Protein AF-A0A069NQ66-F1 (afdb_monomer)

Secondary structure (DSSP, 8-state):
-HHHHTTS-TTS-EEEE-B-TTT-BPPPHHHHHHHHTTS-EEEEEE----HHHHHHHHHHTTTSS-EEEE--TTTHHHHHHTT--EE-SGGGGT-HHHHHHHHH----STHHHHHHHHHTS--------S-HHHHHHHHTTS--SS-S--------EE-TTSSEEEEEEEETTEEEEEEEEHHHHHHHH---TT--HHHHHHHHHHHHHHHHHHHHHHHHHS--SEEE--HHHHH--

Radius of gyration: 21.04 Å; Cα contacts (8 Å, |Δi|>4): 288; chains: 1; bounding box: 60×40×56 Å

Mean predicted aligned error: 15.06 Å

Foldseek 3Di:
DVVVCVVDDVPAADEAEFDAPPVGDDDDLVRLLVVQVSLRYQEYADRPLDLVVLLVSQVSNPPGNYAYAYAQLLCQLVSVVSPHQWHDHPCCLQCVVLRVCSNVDPDPDPVSCLVSVLSNDDDPDDGPPVDPVVVPPVSPPPSPDDDDDPPPLFDWDADPVSQWIWGWDDDPNAIAIEIEGVVLCCPVQVDDPPDDPVSSRVSCVVCVSVVVVLVVVVCVVPPDSYYYDDNVSVVDD

Solvent-accessible surface area (backbone atoms only — not comparable to full-atom values): 14293 Å² total; per-residue (Å²): 110,71,78,58,58,73,75,44,71,89,84,60,78,37,73,46,74,46,48,46,55,81,82,51,46,75,78,50,72,68,58,48,46,60,44,55,76,64,68,46,38,45,34,33,46,40,58,79,76,44,63,68,60,49,40,53,51,30,59,72,31,58,97,52,74,38,35,40,21,38,30,35,77,62,45,34,67,62,37,39,74,56,61,25,76,40,72,69,30,80,60,52,78,80,42,47,68,58,56,50,42,62,68,79,34,84,81,90,55,76,76,61,50,55,60,51,51,62,57,53,59,88,71,77,92,69,69,52,78,88,53,81,66,74,62,50,73,77,56,63,80,80,73,78,86,75,95,70,81,74,83,74,77,58,75,70,47,68,44,96,85,61,53,35,38,33,33,63,44,86,51,94,98,37,74,24,44,36,38,34,45,40,68,42,40,34,72,78,57,70,43,59,94,84,55,50,70,70,57,49,54,48,47,45,64,74,42,36,72,56,53,51,54,44,50,54,54,46,39,72,78,54,75,59,59,69,42,80,54,50,63,65,65,75,64,70,124

Sequence (237 aa):
MIPLLARLPADVPLGLYECPAPYRRLLSDDELKRCIDTGRFMMLKDVSCDLDTVKRRVALAQGSPLKVLNANAVTARDAMKAGSAGFDGVFTNFHPDLYKCLRERQPASICMWTTIGAIRKPKKNTGWTGDPSASRRSFLHSVIASPLMKVLVPEAQISADRQTLTFVLDWREQTVTCVVPRKCSEVFFWLPPDADDARTVRVFGDGFARIESVARRKLLAHPTPNMLLTRADFSNR

InterPro domains:
  IPR013785 Aldolase-type TIM barrel [G3DSA:3.20.20.70] (5-107)

pLDDT: mean 79.71, std 21.69, range [26.72, 98.12]

Organism: NCBI:txid1071679

Structure (mmCIF, N/CA/C/O backbone):
data_AF-A0A069NQ66-F1
#
_entry.id   AF-A0A069NQ66-F1
#
loop_
_atom_site.group_PDB
_atom_site.id
_atom_site.type_symbol
_atom_site.label_atom_id
_atom_site.label_alt_id
_atom_site.label_comp_id
_atom_site.label_asym_id
_atom_site.label_entity_id
_atom_site.label_seq_id
_atom_site.pdbx_PDB_ins_code
_atom_site.Cartn_x
_atom_site.Cartn_y
_atom_site.Cartn_z
_atom_site.occupancy
_atom_site.B_iso_or_equiv
_atom_site.auth_seq_id
_atom_site.auth_comp_id
_atom_site.auth_asym_id
_atom_site.auth_atom_id
_atom_site.pdbx_PDB_model_num
ATOM 1 N N . MET A 1 1 ? -25.238 1.954 5.983 1.00 63.47 1 MET A N 1
ATOM 2 C CA . MET A 1 1 ? -24.278 0.984 6.559 1.00 63.47 1 MET A CA 1
ATOM 3 C C . MET A 1 1 ? -24.960 -0.309 6.996 1.00 63.47 1 MET A C 1
ATOM 5 O O . MET A 1 1 ? -24.624 -1.348 6.452 1.00 63.47 1 MET A O 1
ATOM 9 N N . ILE A 1 2 ? -25.963 -0.256 7.881 1.00 68.25 2 ILE A N 1
ATOM 10 C CA . ILE A 1 2 ? -26.681 -1.449 8.382 1.00 68.25 2 ILE A CA 1
ATOM 11 C C . ILE A 1 2 ? -27.291 -2.327 7.261 1.00 68.25 2 ILE A C 1
ATOM 13 O O . ILE A 1 2 ? -27.067 -3.535 7.292 1.00 68.25 2 ILE A O 1
ATOM 17 N N . PRO A 1 3 ? -27.936 -1.775 6.206 1.00 80.12 3 PRO A N 1
ATOM 18 C CA . PRO A 1 3 ? -28.489 -2.607 5.128 1.00 80.12 3 PRO A CA 1
ATOM 19 C C . PRO A 1 3 ? -27.430 -3.333 4.290 1.00 80.12 3 PRO A C 1
ATOM 21 O O . PRO A 1 3 ? -27.712 -4.369 3.700 1.00 80.12 3 PRO A O 1
ATOM 24 N N . LEU A 1 4 ? -26.210 -2.788 4.222 1.00 86.12 4 LEU A N 1
ATOM 25 C CA . LEU A 1 4 ? -25.101 -3.415 3.505 1.00 86.12 4 LEU A CA 1
ATOM 26 C C . LEU A 1 4 ? -24.503 -4.556 4.331 1.00 86.12 4 LEU A C 1
ATOM 28 O O . LEU A 1 4 ? -24.292 -5.639 3.802 1.00 86.12 4 LEU A O 1
ATOM 32 N N . LEU A 1 5 ? -24.274 -4.329 5.629 1.00 88.62 5 LEU A N 1
ATOM 33 C CA . LEU A 1 5 ? -23.702 -5.341 6.522 1.00 88.62 5 LEU A CA 1
ATOM 34 C C . LEU A 1 5 ? -24.586 -6.587 6.636 1.00 88.62 5 LEU A C 1
ATOM 36 O O . LEU A 1 5 ? -24.053 -7.689 6.710 1.00 88.62 5 LEU A O 1
ATOM 40 N N . ALA A 1 6 ? -25.911 -6.419 6.585 1.00 88.56 6 ALA A N 1
ATOM 41 C CA . ALA A 1 6 ? -26.870 -7.524 6.588 1.00 88.56 6 ALA A CA 1
ATOM 42 C C . ALA A 1 6 ? -26.795 -8.416 5.332 1.00 88.56 6 ALA A C 1
ATOM 44 O O . 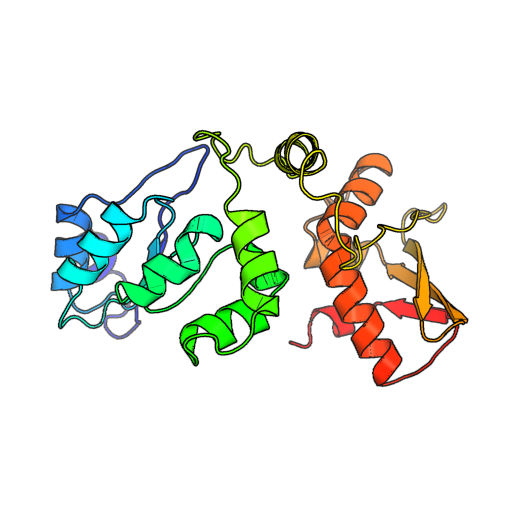ALA A 1 6 ? -27.266 -9.547 5.356 1.00 88.56 6 ALA A O 1
ATOM 45 N N . ARG A 1 7 ? -26.212 -7.919 4.232 1.00 93.25 7 ARG A N 1
ATOM 46 C CA . ARG A 1 7 ? -26.053 -8.659 2.966 1.00 93.25 7 ARG A CA 1
ATOM 47 C C . ARG A 1 7 ? -24.697 -9.358 2.851 1.00 93.25 7 ARG A C 1
ATOM 49 O O . ARG A 1 7 ? -24.461 -10.047 1.864 1.00 93.25 7 ARG A O 1
ATOM 56 N N . LEU A 1 8 ? -23.802 -9.149 3.816 1.00 92.25 8 LEU A N 1
ATOM 57 C CA . LEU A 1 8 ? -22.488 -9.785 3.871 1.00 92.25 8 LEU A CA 1
ATOM 58 C C . LEU A 1 8 ? -22.530 -10.964 4.856 1.00 92.25 8 LEU A C 1
ATOM 60 O O . LEU A 1 8 ? -23.146 -10.812 5.915 1.00 92.25 8 LEU A O 1
ATOM 64 N N . PRO A 1 9 ? -21.845 -12.090 4.575 1.00 93.19 9 PRO A N 1
ATOM 65 C CA . PRO A 1 9 ? -21.736 -13.208 5.518 1.00 93.19 9 PRO A CA 1
ATOM 66 C C . PRO A 1 9 ? -21.275 -12.720 6.891 1.00 93.19 9 PRO A C 1
ATOM 68 O O . PRO A 1 9 ? -20.360 -11.902 6.955 1.00 93.19 9 PRO A O 1
ATOM 71 N N . ALA A 1 10 ? -21.932 -13.148 7.971 1.00 89.06 10 ALA A N 1
ATOM 72 C CA . ALA A 1 10 ? -21.779 -12.547 9.302 1.00 89.06 10 ALA A CA 1
ATOM 73 C C . ALA A 1 10 ? -20.379 -12.735 9.917 1.00 89.06 10 ALA A C 1
ATOM 75 O O . ALA A 1 10 ? -19.920 -11.891 10.685 1.00 89.06 10 ALA A O 1
ATOM 76 N N . ASP A 1 11 ? -19.707 -13.813 9.540 1.00 88.81 11 ASP A N 1
ATOM 77 C CA . ASP A 1 11 ? -18.424 -14.294 10.047 1.00 88.81 11 ASP A CA 1
ATOM 78 C C . ASP A 1 11 ? -17.209 -13.731 9.296 1.00 88.81 11 ASP A C 1
ATOM 80 O O . ASP A 1 11 ? -16.088 -13.808 9.795 1.00 88.81 11 ASP A O 1
ATOM 84 N N . VAL A 1 12 ? -17.410 -13.119 8.124 1.00 91.44 12 VAL A N 1
ATOM 85 C CA . VAL A 1 12 ? -16.311 -12.527 7.352 1.00 91.44 12 VAL A CA 1
ATOM 86 C C . VAL A 1 12 ? -15.810 -11.250 8.046 1.00 91.44 12 VAL A C 1
ATOM 88 O O . VAL A 1 12 ? -16.598 -10.303 8.211 1.00 91.44 12 VAL A O 1
ATOM 91 N N . PRO A 1 13 ? -14.514 -11.181 8.420 1.00 92.69 13 PRO A N 1
ATOM 92 C CA . PRO A 1 13 ? -13.915 -9.976 8.978 1.00 92.69 13 PRO A CA 1
ATOM 93 C C . PRO A 1 13 ? -13.802 -8.879 7.920 1.00 92.69 13 PRO A C 1
ATOM 95 O O . PRO A 1 13 ? -13.435 -9.140 6.773 1.00 92.69 13 PRO A O 1
ATOM 98 N N . LEU A 1 14 ? -14.078 -7.635 8.309 1.00 95.56 14 LEU A N 1
ATOM 99 C CA . LEU A 1 14 ? -14.087 -6.502 7.385 1.00 95.56 14 LEU A CA 1
ATOM 100 C C . LEU A 1 14 ? -12.936 -5.528 7.655 1.00 95.56 14 LEU A C 1
ATOM 102 O O . LEU A 1 14 ? -12.492 -5.343 8.789 1.00 95.56 14 LEU A O 1
ATOM 106 N N . GLY A 1 15 ? -12.469 -4.873 6.594 1.00 95.38 15 GLY A N 1
ATOM 107 C CA . GLY A 1 15 ? -11.515 -3.769 6.657 1.00 95.38 15 GLY A CA 1
ATOM 108 C C . GLY A 1 15 ? -12.145 -2.475 6.154 1.00 95.38 15 GLY A C 1
ATOM 109 O O . GLY A 1 15 ? -12.970 -2.488 5.241 1.00 95.38 15 GLY A O 1
ATOM 110 N N . LEU A 1 16 ? -11.745 -1.356 6.745 1.00 95.31 16 LEU A N 1
ATOM 111 C CA . LEU A 1 16 ? -12.086 -0.014 6.297 1.00 95.31 16 LEU A CA 1
ATOM 112 C C . LEU A 1 16 ? -10.905 0.572 5.532 1.00 95.31 16 LEU A C 1
ATOM 114 O O . LEU A 1 16 ? -9.767 0.549 6.004 1.00 95.31 16 LEU A O 1
ATOM 118 N N . TYR A 1 17 ? -11.198 1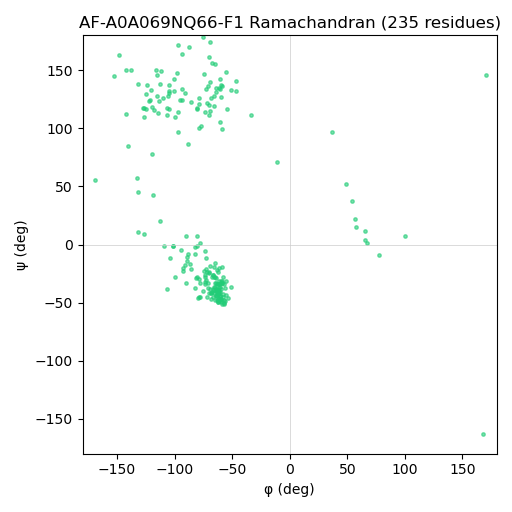.138 4.368 1.00 93.44 17 TYR A N 1
ATOM 119 C CA . TYR A 1 17 ? -10.241 1.908 3.593 1.00 93.44 17 TYR A CA 1
ATOM 120 C C . TYR A 1 17 ? -10.830 3.279 3.280 1.00 93.44 17 TYR A C 1
ATOM 122 O O . TYR A 1 17 ? -11.857 3.394 2.613 1.00 93.44 17 TYR A O 1
ATOM 130 N N . GLU A 1 18 ? -10.178 4.319 3.791 1.00 90.56 18 GLU A N 1
ATOM 131 C CA . GLU A 1 18 ? -10.512 5.700 3.469 1.00 90.56 18 GLU A CA 1
ATOM 132 C C . GLU A 1 18 ? -10.039 6.069 2.067 1.00 90.56 18 GLU A C 1
ATOM 134 O O . GLU A 1 18 ? -8.987 5.629 1.604 1.00 90.56 18 GLU A O 1
ATOM 139 N N . CYS A 1 19 ? -10.786 6.932 1.388 1.00 89.38 19 CYS A N 1
ATOM 140 C CA . CYS A 1 19 ? -10.386 7.378 0.064 1.00 89.38 19 CYS A CA 1
ATOM 141 C C . CYS A 1 19 ? -9.296 8.456 0.203 1.00 89.38 19 CYS A C 1
ATOM 143 O O . CYS A 1 19 ? -9.561 9.486 0.834 1.00 89.38 19 CYS A O 1
ATOM 145 N N . PRO A 1 20 ? -8.087 8.268 -0.359 1.00 84.50 20 PRO A N 1
ATOM 146 C CA . PRO A 1 20 ? -7.046 9.290 -0.342 1.00 84.50 20 PRO A CA 1
ATOM 147 C C . PRO A 1 20 ? -7.343 10.413 -1.352 1.00 84.50 20 PRO A C 1
ATOM 149 O O . PRO A 1 20 ? -8.334 10.394 -2.085 1.00 84.50 20 PRO A O 1
ATOM 152 N N . ALA A 1 21 ? -6.468 11.418 -1.407 1.00 71.50 21 ALA A N 1
ATOM 153 C CA . ALA A 1 21 ? -6.481 12.406 -2.487 1.00 71.50 21 ALA A CA 1
ATOM 154 C C . ALA A 1 21 ? -6.390 11.725 -3.879 1.00 71.50 21 ALA A C 1
ATOM 156 O O . ALA A 1 21 ? -5.747 10.675 -3.983 1.00 71.50 21 ALA A O 1
ATOM 157 N N . PRO A 1 22 ? -7.005 12.298 -4.937 1.00 71.81 22 PRO A N 1
ATOM 158 C CA . PRO A 1 22 ? -7.617 13.634 -4.999 1.00 71.81 22 PRO A CA 1
ATOM 159 C C . PRO A 1 22 ? -9.074 13.718 -4.515 1.00 71.81 22 PRO A C 1
ATOM 161 O O . PRO A 1 22 ? -9.503 14.800 -4.133 1.00 71.81 22 PRO A O 1
ATOM 164 N N . TYR A 1 23 ? -9.822 12.611 -4.478 1.00 77.94 23 TYR A N 1
ATOM 165 C CA . TYR A 1 23 ? -11.235 12.629 -4.065 1.00 77.94 23 TYR A CA 1
ATOM 166 C C . TYR A 1 23 ? -11.421 12.833 -2.556 1.00 77.94 23 TYR A C 1
ATOM 168 O O . TYR A 1 23 ? -12.419 13.408 -2.143 1.00 77.94 23 TYR A O 1
ATOM 176 N N . ARG A 1 24 ? -10.456 12.354 -1.758 1.00 82.94 24 ARG A N 1
ATOM 177 C CA . ARG A 1 24 ? -10.334 12.466 -0.297 1.00 82.94 24 ARG A CA 1
ATOM 178 C C . ARG A 1 24 ? -11.661 12.385 0.469 1.00 82.94 24 ARG A C 1
ATOM 180 O O . ARG A 1 24 ? -12.301 13.395 0.745 1.00 82.94 24 ARG A O 1
ATOM 187 N N . ARG A 1 25 ? -11.985 11.188 0.960 1.00 91.62 25 ARG A N 1
ATOM 188 C CA . ARG A 1 25 ? -13.097 10.957 1.894 1.00 91.62 25 ARG A CA 1
ATOM 189 C C . ARG A 1 25 ? -12.590 10.222 3.127 1.00 91.62 25 ARG A C 1
ATOM 191 O O . ARG A 1 25 ? -12.253 9.040 3.047 1.00 91.62 25 ARG A O 1
ATOM 198 N N . LEU A 1 26 ? -12.556 10.943 4.243 1.00 93.88 26 LEU A N 1
ATOM 199 C CA . LEU A 1 26 ? -12.203 10.414 5.556 1.00 93.88 26 LEU A CA 1
ATOM 200 C C . LEU A 1 26 ? -13.476 10.092 6.341 1.00 93.88 26 LEU A C 1
ATOM 202 O O . LEU A 1 26 ? -14.485 10.777 6.179 1.00 93.88 26 LEU A O 1
ATOM 206 N N . LEU A 1 27 ? -13.411 9.067 7.184 1.00 94.81 27 LEU A N 1
ATOM 207 C CA . LEU A 1 27 ? -14.480 8.732 8.120 1.00 94.81 27 LEU A CA 1
ATOM 208 C C . LEU A 1 27 ? -14.550 9.781 9.231 1.00 94.81 27 LEU A C 1
ATOM 210 O O . LEU A 1 27 ? -13.515 10.160 9.795 1.00 94.81 27 LEU A O 1
ATOM 214 N N . SER A 1 28 ? -15.761 10.205 9.582 1.00 95.62 28 SER A N 1
ATOM 215 C CA . SER A 1 28 ? -15.974 10.940 10.828 1.00 95.62 28 SER A CA 1
ATOM 216 C C . SER A 1 28 ? -15.791 10.022 12.043 1.00 95.62 28 SER A C 1
ATOM 218 O O . SER A 1 28 ? -15.859 8.794 11.934 1.00 95.62 28 SER A O 1
ATOM 220 N N . ASP A 1 29 ? -15.581 10.612 13.220 1.00 96.00 29 ASP A N 1
ATOM 221 C CA . ASP A 1 29 ? -15.457 9.844 14.464 1.00 96.00 29 ASP A CA 1
ATOM 222 C C . ASP A 1 29 ? -16.758 9.077 14.783 1.00 96.00 29 ASP A C 1
ATOM 224 O O . ASP A 1 29 ? -16.701 7.936 15.240 1.00 96.00 29 ASP A O 1
ATOM 228 N N . ASP A 1 30 ? -17.926 9.638 14.445 1.00 96.69 30 ASP A N 1
ATOM 229 C CA . ASP A 1 30 ? -19.227 8.968 14.593 1.00 96.69 30 ASP A CA 1
ATOM 230 C C . ASP A 1 30 ? -19.390 7.782 13.633 1.00 96.69 30 ASP A C 1
ATOM 232 O O . ASP A 1 30 ? -19.908 6.730 14.012 1.00 96.69 30 ASP A O 1
ATOM 236 N N . GLU A 1 31 ? -18.955 7.925 12.377 1.00 95.56 31 GLU A N 1
ATOM 237 C CA . GLU A 1 31 ? -18.966 6.823 11.410 1.00 95.56 31 GLU A CA 1
ATOM 238 C C . GLU A 1 31 ? -18.031 5.698 11.856 1.00 95.56 31 GLU A C 1
ATOM 240 O O . GLU A 1 31 ? -18.411 4.524 11.816 1.00 95.56 31 GLU A O 1
ATOM 245 N N . LEU A 1 32 ? -16.834 6.057 12.327 1.00 96.56 32 LEU A N 1
ATOM 246 C CA . LEU A 1 32 ? -15.866 5.112 12.865 1.00 96.56 32 LEU A CA 1
ATOM 247 C C . LEU A 1 32 ? -16.427 4.386 14.089 1.00 96.56 32 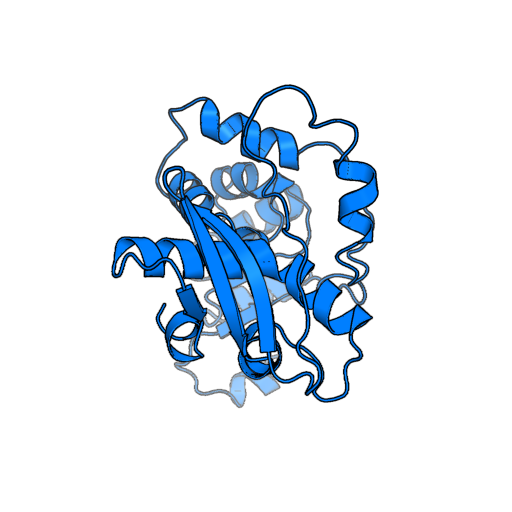LEU A C 1
ATOM 249 O O . LEU A 1 32 ? -16.356 3.159 14.147 1.00 96.56 32 LEU A O 1
ATOM 253 N N . LYS A 1 33 ? -17.039 5.115 15.028 1.00 96.62 33 LYS A N 1
ATOM 254 C CA . LYS A 1 33 ? -17.660 4.538 16.223 1.00 96.62 33 LYS A CA 1
ATOM 255 C C . LYS A 1 33 ? -18.767 3.555 15.864 1.00 96.62 33 LYS A C 1
ATOM 257 O O . LYS A 1 33 ? -18.737 2.420 16.321 1.00 96.62 33 LYS A O 1
ATOM 262 N N . ARG A 1 34 ? -19.660 3.918 14.939 1.00 94.56 34 ARG A N 1
ATOM 263 C CA . ARG A 1 34 ? -20.693 2.991 14.449 1.00 94.56 34 ARG A CA 1
ATOM 264 C C . ARG A 1 34 ? -20.100 1.726 13.827 1.00 94.56 34 ARG A C 1
ATOM 266 O O . ARG A 1 34 ? -20.733 0.681 13.903 1.00 94.56 34 ARG A O 1
ATOM 273 N N . CYS A 1 35 ? -18.929 1.804 13.187 1.00 94.69 35 CYS A N 1
ATOM 274 C CA . CYS A 1 35 ? -18.230 0.620 12.679 1.00 94.69 35 CYS A CA 1
ATOM 275 C C . CYS A 1 35 ? -17.641 -0.218 13.823 1.00 94.69 35 CYS A C 1
ATOM 277 O O . CYS A 1 35 ? -17.799 -1.439 13.818 1.00 94.69 35 CYS A O 1
ATOM 279 N N . ILE A 1 36 ? -16.998 0.425 14.801 1.00 95.88 36 ILE A N 1
ATOM 280 C CA . ILE A 1 36 ? -16.435 -0.215 16.000 1.00 95.88 36 ILE A CA 1
ATOM 281 C C . ILE A 1 36 ? -17.519 -0.985 16.759 1.00 95.88 36 ILE A C 1
ATOM 283 O O . ILE A 1 36 ? -17.328 -2.165 17.048 1.00 95.88 36 ILE A O 1
ATOM 287 N N . ASP A 1 37 ? -18.671 -0.355 16.987 1.00 94.75 37 ASP A N 1
ATOM 288 C CA . ASP A 1 37 ? -19.791 -0.914 17.751 1.00 94.75 37 ASP A CA 1
ATOM 289 C C . ASP A 1 37 ? -20.367 -2.190 17.110 1.00 94.75 37 ASP A C 1
ATOM 291 O O . ASP A 1 37 ? -20.994 -3.000 17.787 1.00 94.75 37 ASP A O 1
ATOM 295 N N . THR A 1 38 ? -20.128 -2.419 15.810 1.00 92.06 38 THR A N 1
ATOM 296 C CA . THR A 1 38 ? -20.536 -3.675 15.160 1.00 92.06 38 THR A CA 1
ATOM 297 C C . THR A 1 38 ? -19.677 -4.874 15.559 1.00 92.06 38 THR A C 1
ATOM 299 O O . THR A 1 38 ? -20.087 -6.008 15.328 1.00 92.06 38 THR A O 1
ATOM 302 N N . GLY A 1 39 ? -18.454 -4.652 16.053 1.00 92.69 39 GLY A N 1
ATOM 303 C CA . GLY A 1 39 ? -17.468 -5.705 16.315 1.00 92.69 39 GLY A CA 1
ATOM 304 C C . GLY A 1 39 ? -16.931 -6.422 15.067 1.00 92.69 39 GLY A C 1
ATOM 305 O O . GLY A 1 39 ? -16.105 -7.321 15.197 1.00 92.69 39 GLY A O 1
ATOM 306 N N . ARG A 1 40 ? -17.362 -6.040 13.853 1.00 93.25 40 ARG A N 1
ATOM 307 C CA . ARG A 1 40 ? -17.039 -6.758 12.603 1.00 93.25 40 ARG A CA 1
ATOM 308 C C . ARG A 1 40 ? -15.796 -6.251 11.873 1.00 93.25 40 ARG A C 1
ATOM 310 O O . ARG A 1 40 ? -15.246 -6.961 11.030 1.00 93.25 40 ARG A O 1
ATOM 317 N N . PHE A 1 41 ? -15.362 -5.025 12.155 1.00 95.94 41 PHE A N 1
ATOM 318 C CA . PHE A 1 41 ? -14.242 -4.398 11.454 1.00 95.94 41 PHE A CA 1
ATOM 319 C C . PHE A 1 41 ? -12.930 -4.588 12.214 1.00 95.94 41 PHE A C 1
ATOM 321 O O . PHE A 1 41 ? -12.818 -4.214 13.378 1.00 95.94 41 PHE A O 1
ATOM 328 N N . MET A 1 42 ? -11.930 -5.156 11.541 1.00 96.88 42 MET A N 1
ATOM 329 C CA . MET A 1 42 ? -10.640 -5.531 12.133 1.00 96.88 42 MET A CA 1
ATOM 330 C C . MET A 1 42 ? -9.540 -4.514 11.859 1.00 96.88 42 MET A C 1
ATOM 332 O O . MET A 1 42 ? -8.606 -4.388 12.646 1.00 96.88 42 MET A O 1
ATOM 336 N N . MET A 1 43 ? -9.625 -3.775 10.751 1.00 96.81 43 MET A N 1
ATOM 337 C CA . MET A 1 43 ? -8.632 -2.756 10.425 1.00 96.81 43 MET A CA 1
ATOM 338 C C . MET A 1 43 ? -9.232 -1.507 9.796 1.00 96.81 43 MET A C 1
ATOM 340 O O . MET A 1 43 ? -10.218 -1.580 9.067 1.00 96.81 43 MET A O 1
ATOM 344 N N . LEU A 1 44 ? -8.577 -0.378 10.044 1.00 97.50 44 LEU A N 1
ATOM 345 C CA . LEU A 1 44 ? -8.743 0.875 9.323 1.00 97.50 44 LEU A CA 1
ATOM 346 C C . LEU A 1 44 ? -7.402 1.256 8.699 1.00 97.50 44 LEU A C 1
ATOM 348 O O . LEU A 1 44 ? -6.442 1.523 9.425 1.00 97.50 44 LEU A O 1
ATOM 352 N N . LYS A 1 45 ? -7.355 1.341 7.369 1.00 96.94 45 LYS A N 1
ATOM 353 C CA . LYS A 1 45 ? -6.272 2.018 6.654 1.00 96.94 45 LYS A CA 1
ATOM 354 C C . LYS A 1 45 ? -6.511 3.527 6.705 1.00 96.94 45 LYS A C 1
ATOM 356 O O . LYS A 1 45 ? -7.324 4.056 5.946 1.00 96.94 45 LYS A O 1
ATOM 361 N N . ASP A 1 46 ? -5.806 4.189 7.616 1.00 95.88 46 ASP A N 1
ATOM 362 C CA . ASP A 1 46 ? -5.877 5.631 7.845 1.00 95.88 46 ASP A CA 1
ATOM 363 C C . ASP A 1 46 ? -5.032 6.376 6.808 1.00 95.88 46 ASP A C 1
ATOM 365 O O . ASP A 1 46 ? -3.807 6.222 6.747 1.00 95.88 46 ASP A O 1
ATOM 369 N N . VAL A 1 47 ? -5.697 7.201 5.998 1.00 93.56 47 VAL A N 1
ATOM 370 C CA . VAL A 1 47 ? -5.054 8.047 4.976 1.00 93.56 47 VAL A CA 1
ATOM 371 C C . VAL A 1 47 ? -5.177 9.535 5.306 1.00 93.56 47 VAL A C 1
ATOM 373 O O . VAL A 1 47 ? -5.044 10.386 4.425 1.00 93.56 47 VAL A O 1
ATOM 376 N N . SER A 1 48 ? -5.433 9.867 6.574 1.00 92.00 48 SER A N 1
ATOM 377 C CA . SER A 1 48 ? -5.629 11.249 7.025 1.00 92.00 48 SER A CA 1
ATOM 378 C C . SER A 1 48 ? -4.372 12.104 6.844 1.00 92.00 48 SER A C 1
ATOM 380 O O . SER A 1 48 ? -4.477 13.315 6.632 1.00 92.00 48 SER A O 1
ATOM 382 N N . CYS A 1 49 ? -3.198 11.462 6.900 1.00 89.69 49 CYS A N 1
ATOM 383 C CA . CYS A 1 49 ? -1.884 12.097 6.990 1.00 89.69 49 CYS A CA 1
ATOM 384 C C . CYS A 1 49 ? -1.741 13.038 8.199 1.00 89.69 49 CYS A C 1
ATOM 386 O O . CYS A 1 49 ? -0.862 13.898 8.196 1.00 89.69 49 CYS A O 1
ATOM 388 N N . ASP A 1 50 ? -2.569 12.853 9.230 1.00 92.19 50 ASP A N 1
ATOM 389 C CA . ASP A 1 50 ? -2.632 13.702 10.414 1.00 92.19 50 ASP A CA 1
ATOM 390 C C . ASP A 1 50 ? -2.441 12.874 11.691 1.00 92.19 50 ASP A C 1
ATOM 392 O O . ASP A 1 50 ? -3.232 11.987 12.015 1.00 92.19 50 ASP A O 1
ATOM 396 N N . LEU A 1 51 ? -1.363 13.154 12.426 1.00 92.38 51 LEU A N 1
ATOM 397 C CA . LEU A 1 51 ? -0.980 12.353 13.589 1.00 92.38 51 LEU A CA 1
ATOM 398 C C . LEU A 1 51 ? -2.012 12.444 14.722 1.00 92.38 51 LEU A C 1
ATOM 400 O O . LEU A 1 51 ? -2.244 11.449 15.409 1.00 9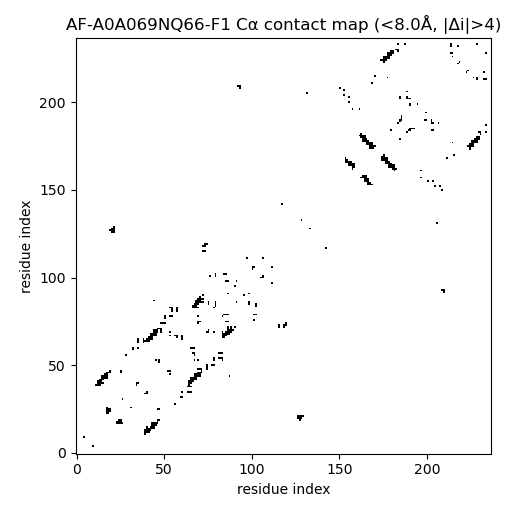2.38 51 LEU A O 1
ATOM 404 N N . ASP A 1 52 ? -2.629 13.606 14.926 1.00 96.50 52 ASP A N 1
ATOM 405 C CA . ASP A 1 52 ? -3.592 13.785 16.014 1.00 96.50 52 ASP A CA 1
ATOM 406 C C . ASP A 1 52 ? -4.922 13.088 15.714 1.00 96.50 52 ASP A C 1
ATOM 408 O O . ASP A 1 52 ? -5.521 12.487 16.608 1.00 96.50 52 ASP A O 1
ATOM 412 N N . THR A 1 53 ? -5.328 13.041 14.446 1.00 96.38 53 THR A N 1
ATOM 413 C CA . THR A 1 53 ? -6.413 12.172 13.980 1.00 96.38 53 THR A CA 1
ATOM 414 C C . THR A 1 53 ? -6.097 10.702 14.224 1.00 96.38 53 THR A C 1
ATOM 416 O O . THR A 1 53 ? -6.928 10.002 14.802 1.00 96.38 53 THR A O 1
ATOM 419 N N . VAL A 1 54 ? -4.891 10.232 13.886 1.00 97.25 54 VAL A N 1
ATOM 420 C CA . VAL A 1 54 ? -4.498 8.838 14.158 1.00 97.25 54 VAL A CA 1
ATOM 421 C C . VAL A 1 54 ? -4.560 8.526 15.657 1.00 97.25 54 VAL A C 1
ATOM 423 O O . VAL A 1 54 ? -5.161 7.524 16.037 1.00 97.25 54 VAL A O 1
ATOM 426 N N . LYS A 1 55 ? -4.002 9.387 16.521 1.00 97.94 55 LYS A N 1
ATOM 427 C CA . LYS A 1 55 ? -4.057 9.221 17.988 1.00 97.94 55 LYS A CA 1
ATOM 428 C C . LYS A 1 55 ? -5.493 9.111 18.495 1.00 97.94 55 LYS A C 1
ATOM 430 O O . LYS A 1 55 ? -5.810 8.197 19.252 1.00 97.94 55 LYS A O 1
ATOM 435 N N . ARG A 1 56 ? -6.365 10.026 18.059 1.00 98.12 56 ARG A N 1
ATOM 436 C CA . ARG A 1 56 ? -7.778 10.043 18.451 1.00 98.12 56 ARG A CA 1
ATOM 437 C C . ARG A 1 56 ? -8.490 8.761 18.024 1.00 98.12 56 ARG A C 1
ATOM 439 O O . ARG A 1 56 ? -9.192 8.161 18.829 1.00 98.12 56 ARG A O 1
ATOM 446 N N . ARG A 1 57 ? -8.261 8.292 16.795 1.00 97.88 57 ARG A N 1
ATOM 447 C CA . ARG A 1 57 ? -8.856 7.050 16.272 1.00 97.88 57 ARG A CA 1
ATOM 448 C C . ARG A 1 57 ? -8.342 5.804 16.987 1.00 97.88 57 ARG A C 1
ATOM 450 O O . ARG A 1 57 ? -9.124 4.896 17.246 1.00 97.88 57 ARG A O 1
ATOM 457 N N . VAL A 1 58 ? -7.053 5.764 17.334 1.00 98.00 58 VAL A N 1
ATOM 458 C CA . VAL A 1 58 ? -6.479 4.689 18.159 1.00 98.00 58 VAL A CA 1
ATOM 459 C C . VAL A 1 58 ? -7.157 4.644 19.528 1.00 98.00 58 VAL A C 1
ATOM 461 O O . VAL A 1 58 ? -7.540 3.563 19.967 1.00 98.00 58 VAL A O 1
ATOM 464 N N . ALA A 1 59 ? -7.360 5.799 20.169 1.00 98.12 59 ALA A N 1
ATOM 465 C CA . ALA A 1 59 ? -8.062 5.880 21.449 1.00 98.12 59 ALA A CA 1
ATOM 466 C C . ALA A 1 59 ? -9.530 5.432 21.334 1.00 98.12 59 ALA A C 1
ATOM 468 O O . ALA A 1 59 ? -9.990 4.641 22.151 1.00 98.12 59 ALA A O 1
ATOM 469 N N . LEU A 1 60 ? -10.250 5.862 20.290 1.00 97.88 60 LEU A N 1
ATOM 470 C CA . LEU A 1 60 ? -11.630 5.426 20.033 1.00 97.88 60 LEU A CA 1
ATOM 471 C C . LEU A 1 60 ? -11.744 3.910 19.820 1.00 97.88 60 LEU A C 1
ATOM 473 O O . LEU A 1 60 ? -12.723 3.305 20.243 1.00 97.88 60 LEU A O 1
ATOM 477 N N . ALA A 1 61 ? -10.754 3.297 19.169 1.00 97.38 61 ALA A N 1
ATOM 478 C CA . ALA A 1 61 ? -10.731 1.864 18.889 1.00 97.38 61 ALA A CA 1
ATOM 479 C C . ALA A 1 61 ? -10.227 1.010 20.070 1.00 97.38 61 ALA A C 1
ATOM 481 O O . ALA A 1 61 ? -10.192 -0.221 19.963 1.00 97.38 61 ALA A O 1
ATOM 482 N N . GLN A 1 62 ? -9.819 1.621 21.186 1.00 96.62 62 GLN A N 1
ATOM 483 C CA . GLN A 1 62 ? -9.282 0.903 22.338 1.00 96.62 62 GLN A CA 1
ATOM 484 C C . GLN A 1 62 ? -10.319 -0.072 22.920 1.00 96.62 62 GLN A C 1
ATOM 486 O O . GLN A 1 62 ? -11.490 0.254 23.073 1.00 96.62 62 GLN A O 1
ATOM 491 N N . GLY A 1 63 ? -9.886 -1.300 23.222 1.00 95.25 63 GLY A N 1
ATOM 492 C CA . GLY A 1 63 ? -10.770 -2.373 23.698 1.00 95.25 63 GLY A CA 1
ATOM 493 C C . GLY A 1 63 ? -11.601 -3.052 22.601 1.00 95.25 63 GLY A C 1
ATOM 494 O O . GLY A 1 63 ? -12.182 -4.103 22.848 1.00 95.25 63 GLY A O 1
ATOM 495 N N . SER A 1 64 ? -11.607 -2.511 21.381 1.00 96.81 64 SER A N 1
ATOM 496 C CA . SER A 1 64 ? -12.265 -3.120 20.226 1.00 96.81 64 SER A CA 1
ATOM 497 C C . SER A 1 64 ? -11.297 -3.995 19.407 1.00 96.81 64 SER A C 1
ATOM 499 O O . SER A 1 64 ? -10.066 -3.869 19.528 1.00 96.81 64 SER A O 1
ATOM 501 N N . PRO A 1 65 ? -11.814 -4.872 18.526 1.00 95.69 65 PRO A N 1
ATOM 502 C CA . PRO A 1 65 ? -10.971 -5.607 17.588 1.00 95.69 65 PRO A CA 1
ATOM 503 C C . PRO A 1 65 ? -10.360 -4.712 16.495 1.00 95.69 65 PRO A C 1
ATOM 505 O O . PRO A 1 65 ? -9.356 -5.101 15.897 1.00 95.69 65 PRO A O 1
ATOM 508 N N . LEU A 1 66 ? -10.907 -3.514 16.253 1.00 98.00 66 LEU A N 1
ATOM 509 C CA . LEU A 1 66 ? -10.454 -2.623 15.189 1.00 98.00 66 LEU A CA 1
ATOM 510 C C . LEU A 1 66 ? -9.027 -2.115 15.446 1.00 98.00 66 LEU A C 1
ATOM 512 O O . LEU A 1 66 ? -8.721 -1.543 16.493 1.00 98.00 66 LEU A O 1
ATOM 516 N N . LYS A 1 67 ? -8.149 -2.269 14.453 1.00 97.94 67 LYS A N 1
ATOM 517 C CA . LYS A 1 67 ? -6.774 -1.757 14.462 1.00 97.94 67 LYS A CA 1
ATOM 518 C C . LYS A 1 67 ? -6.597 -0.610 13.473 1.00 97.94 67 LYS A C 1
ATOM 520 O O . LYS A 1 67 ? -6.856 -0.757 12.283 1.00 97.94 67 LYS A O 1
ATOM 525 N N . VAL A 1 68 ? -6.095 0.527 13.952 1.00 97.94 68 VAL A N 1
ATOM 526 C CA . VAL A 1 68 ? -5.776 1.682 13.099 1.00 97.94 68 VAL A CA 1
ATOM 527 C C . VAL A 1 68 ? -4.364 1.529 12.531 1.00 97.94 68 VAL A C 1
ATOM 529 O O . VAL A 1 68 ? -3.399 1.411 13.293 1.00 97.94 68 VAL A O 1
ATOM 532 N N . LEU A 1 69 ? -4.239 1.551 11.204 1.00 96.75 69 LEU A N 1
ATOM 533 C CA . LEU A 1 69 ? -2.991 1.436 10.445 1.00 96.75 69 LEU A CA 1
ATOM 534 C C . LEU A 1 69 ? -2.718 2.752 9.709 1.00 96.75 69 LEU A C 1
ATOM 536 O O . LEU A 1 69 ? -3.445 3.114 8.788 1.00 96.75 69 LEU A O 1
ATOM 540 N N . ASN A 1 70 ? -1.660 3.465 10.093 1.00 94.62 70 ASN A N 1
ATOM 541 C CA . ASN A 1 70 ? -1.281 4.723 9.446 1.00 94.62 70 ASN A CA 1
ATOM 542 C C . ASN A 1 70 ? -0.678 4.471 8.049 1.00 94.62 70 ASN A C 1
ATOM 544 O O . ASN A 1 70 ? 0.229 3.651 7.906 1.00 94.62 70 ASN A O 1
ATOM 548 N N . ALA A 1 71 ? -1.102 5.229 7.034 1.00 93.88 71 ALA A N 1
ATOM 549 C CA . ALA A 1 71 ? -0.559 5.140 5.673 1.00 93.88 71 ALA A CA 1
ATOM 550 C C . ALA A 1 71 ? 0.444 6.258 5.310 1.00 93.88 71 ALA A C 1
ATOM 552 O O . ALA A 1 71 ? 1.001 6.253 4.210 1.00 93.88 71 ALA A O 1
ATOM 553 N N . ASN A 1 72 ? 0.721 7.206 6.215 1.00 91.19 72 ASN A N 1
ATOM 554 C CA . ASN A 1 72 ? 1.651 8.312 5.970 1.00 91.19 72 ASN A CA 1
ATOM 555 C C . ASN A 1 72 ? 3.056 8.037 6.529 1.00 91.19 72 ASN A C 1
ATOM 557 O O . ASN A 1 72 ? 3.257 7.947 7.741 1.00 91.19 72 ASN A O 1
ATOM 561 N N . ALA A 1 73 ? 4.051 7.908 5.651 1.00 85.75 73 ALA A N 1
ATOM 562 C CA . ALA A 1 73 ? 5.411 7.539 6.048 1.00 85.75 73 ALA A CA 1
ATOM 563 C C . ALA A 1 73 ? 6.055 8.559 7.005 1.00 85.75 73 ALA A C 1
ATOM 565 O O . ALA A 1 73 ? 6.826 8.167 7.879 1.00 85.75 73 ALA A O 1
ATOM 566 N N . VAL A 1 74 ? 5.694 9.844 6.880 1.00 83.25 74 VAL A N 1
ATOM 567 C CA . VAL A 1 74 ? 6.200 10.946 7.720 1.00 83.25 74 VAL A CA 1
ATOM 568 C C . VAL A 1 74 ? 5.853 10.738 9.193 1.00 83.25 74 VAL A C 1
ATOM 570 O O . VAL A 1 74 ? 6.679 10.982 10.072 1.00 83.25 74 VAL A O 1
ATOM 573 N N . THR A 1 75 ? 4.634 10.275 9.461 1.00 87.06 75 THR A N 1
ATOM 574 C CA . THR A 1 75 ? 4.074 10.116 10.809 1.00 87.06 75 THR A CA 1
ATOM 575 C C . THR A 1 75 ? 4.119 8.673 11.304 1.00 87.06 75 THR A C 1
ATOM 577 O O . THR A 1 75 ? 3.735 8.423 12.440 1.00 87.06 75 THR A O 1
ATOM 580 N N . ALA A 1 76 ? 4.609 7.720 10.500 1.00 89.94 76 ALA A N 1
ATOM 581 C CA . ALA A 1 76 ? 4.526 6.284 10.783 1.00 89.94 76 ALA A CA 1
ATOM 582 C C . ALA A 1 76 ? 5.078 5.896 12.160 1.00 89.94 76 ALA A C 1
ATOM 584 O O . ALA A 1 76 ? 4.421 5.184 12.916 1.00 89.94 76 ALA A O 1
ATOM 585 N N . ARG A 1 77 ? 6.257 6.413 12.518 1.00 87.19 77 ARG A N 1
ATOM 586 C CA . ARG A 1 77 ? 6.879 6.127 13.814 1.00 87.19 77 ARG A CA 1
ATOM 587 C C . ARG A 1 77 ? 6.059 6.668 14.981 1.00 87.19 77 ARG A C 1
ATOM 589 O O . ARG A 1 77 ? 5.856 5.963 15.964 1.00 87.19 77 ARG A O 1
ATOM 596 N N . ASP A 1 78 ? 5.636 7.924 14.898 1.00 89.31 78 ASP A N 1
ATOM 597 C CA . ASP A 1 78 ? 4.914 8.563 16.001 1.00 89.31 78 ASP A CA 1
ATOM 598 C C . ASP A 1 78 ? 3.504 7.986 16.140 1.00 89.31 78 ASP A C 1
ATOM 600 O O . ASP A 1 78 ? 3.022 7.817 17.255 1.00 89.31 78 ASP A O 1
ATOM 604 N N . ALA A 1 79 ? 2.884 7.598 15.024 1.00 94.00 79 ALA A N 1
ATOM 605 C CA . ALA A 1 79 ? 1.627 6.867 15.003 1.00 94.00 79 ALA A CA 1
ATOM 606 C C . ALA A 1 79 ? 1.755 5.507 15.704 1.00 94.00 79 ALA A C 1
ATOM 608 O O . ALA A 1 79 ? 0.941 5.193 16.569 1.00 94.00 79 ALA A O 1
ATOM 609 N N . MET A 1 80 ? 2.788 4.714 15.388 1.00 92.44 80 MET A N 1
ATOM 610 C CA . MET A 1 80 ? 3.033 3.430 16.067 1.00 92.44 80 MET A CA 1
ATOM 611 C C . MET A 1 80 ? 3.295 3.622 17.563 1.00 92.44 80 MET A C 1
ATOM 613 O O . MET A 1 80 ? 2.739 2.900 18.385 1.00 92.44 80 MET A O 1
ATOM 617 N N . LYS A 1 81 ? 4.073 4.646 17.938 1.00 90.56 81 LYS A N 1
ATOM 618 C CA . LYS A 1 81 ? 4.274 5.016 19.348 1.00 90.56 81 LYS A CA 1
ATOM 619 C C . LYS A 1 81 ? 2.984 5.403 20.063 1.00 90.56 81 LYS A C 1
ATOM 621 O O . LYS A 1 81 ? 2.857 5.144 21.252 1.00 90.56 81 LYS A O 1
ATOM 626 N N . ALA A 1 82 ? 2.054 6.023 19.347 1.00 93.19 82 ALA A N 1
ATOM 627 C CA . ALA A 1 82 ? 0.739 6.373 19.856 1.00 93.19 82 ALA A CA 1
ATOM 628 C C . ALA A 1 82 ? -0.246 5.190 19.903 1.00 93.19 82 ALA A C 1
ATOM 630 O O . ALA A 1 82 ? -1.391 5.389 20.293 1.00 93.19 82 ALA A O 1
ATOM 631 N N . GLY A 1 83 ? 0.171 3.980 19.509 1.00 94.00 83 GLY A N 1
ATOM 632 C CA . GLY A 1 83 ? -0.652 2.770 19.556 1.00 94.00 83 GLY A CA 1
ATOM 633 C C . GLY A 1 83 ? -1.284 2.362 18.222 1.00 94.00 83 GLY A C 1
ATOM 634 O O . GLY A 1 83 ? -2.067 1.413 18.190 1.00 94.00 83 GLY A O 1
ATOM 635 N N . SER A 1 84 ? -0.946 3.023 17.106 1.00 95.44 84 SER A N 1
ATOM 636 C CA . SER A 1 84 ? -1.282 2.491 15.779 1.00 95.44 84 SER A CA 1
ATOM 637 C C . SER A 1 84 ? -0.640 1.113 15.604 1.00 95.44 84 SER A C 1
ATOM 639 O O . SER A 1 84 ? 0.526 0.906 15.938 1.00 95.44 84 SER A O 1
ATOM 641 N N . ALA A 1 85 ? -1.394 0.157 15.062 1.00 94.25 85 ALA A N 1
ATOM 642 C CA . ALA A 1 85 ? -0.973 -1.243 15.013 1.00 94.25 85 ALA A CA 1
ATOM 643 C C . ALA A 1 85 ? 0.144 -1.525 13.990 1.00 94.25 85 ALA A C 1
ATOM 645 O O . ALA A 1 85 ? 0.726 -2.615 13.992 1.00 94.25 85 ALA A O 1
ATOM 646 N N . GLY A 1 86 ? 0.435 -0.567 13.105 1.00 91.75 86 GLY A N 1
ATOM 647 C CA . GLY A 1 86 ? 1.417 -0.727 12.046 1.00 91.75 86 GLY A CA 1
ATOM 648 C C . GLY A 1 86 ? 1.360 0.373 10.987 1.00 91.75 86 GLY A C 1
ATOM 649 O O . GLY A 1 86 ? 0.781 1.441 11.190 1.00 91.75 86 GLY A O 1
ATOM 650 N N . PHE A 1 87 ? 1.984 0.087 9.845 1.00 93.88 87 PHE A N 1
ATOM 651 C CA . PHE A 1 87 ? 2.052 0.976 8.692 1.00 93.88 87 PHE A CA 1
ATOM 652 C C . PHE A 1 87 ? 1.531 0.270 7.440 1.00 93.88 87 PHE A C 1
ATOM 654 O O . PHE A 1 87 ? 1.985 -0.827 7.123 1.00 93.88 87 PHE A O 1
ATOM 661 N N . ASP A 1 88 ? 0.619 0.919 6.717 1.00 92.19 88 ASP A N 1
ATOM 662 C CA . ASP A 1 88 ? 0.042 0.410 5.464 1.00 92.19 88 ASP A CA 1
ATOM 663 C C . ASP A 1 88 ? 0.070 1.478 4.350 1.00 92.19 88 ASP A C 1
ATOM 665 O O . ASP A 1 88 ? -0.906 1.752 3.647 1.00 92.19 88 ASP A O 1
ATOM 669 N N . GLY A 1 89 ? 1.209 2.161 4.221 1.00 88.25 89 GLY A N 1
ATOM 670 C CA . GLY A 1 89 ? 1.437 3.146 3.165 1.00 88.25 89 GLY A CA 1
ATOM 671 C C . GLY A 1 89 ? 2.204 2.587 1.968 1.00 88.25 89 GLY A C 1
ATOM 672 O O . GLY A 1 89 ? 2.779 1.502 2.003 1.00 88.25 89 GLY A O 1
ATOM 673 N N . VAL A 1 90 ? 2.285 3.384 0.898 1.00 81.56 90 VAL A N 1
ATOM 674 C CA . VAL A 1 90 ? 2.986 3.016 -0.351 1.00 81.56 90 VAL A CA 1
ATOM 675 C C . VAL A 1 90 ? 4.450 2.624 -0.105 1.00 81.56 90 VAL A C 1
ATOM 677 O O . VAL A 1 90 ? 4.974 1.744 -0.788 1.00 81.56 90 VAL A O 1
ATOM 680 N N . PHE A 1 91 ? 5.097 3.218 0.902 1.00 79.12 91 PHE A N 1
ATOM 681 C CA . PHE A 1 91 ? 6.496 2.948 1.236 1.00 79.12 91 PHE A CA 1
ATOM 682 C C . PHE A 1 91 ? 6.774 1.520 1.727 1.00 79.12 91 PHE A C 1
ATOM 684 O O . PHE A 1 91 ? 7.923 1.080 1.663 1.00 79.12 91 PHE A O 1
ATOM 691 N N . THR A 1 92 ? 5.751 0.755 2.122 1.00 78.94 92 THR A N 1
ATOM 692 C CA . THR A 1 92 ? 5.899 -0.673 2.449 1.00 78.94 92 THR A CA 1
ATOM 693 C C . THR A 1 92 ? 6.350 -1.494 1.235 1.00 78.94 92 THR A C 1
ATOM 695 O O . THR A 1 92 ? 6.954 -2.544 1.408 1.00 78.94 92 THR A O 1
ATOM 698 N N . ASN A 1 93 ? 6.142 -1.005 0.003 1.00 74.56 93 ASN A N 1
ATOM 699 C CA . ASN A 1 93 ? 6.657 -1.657 -1.209 1.00 74.56 93 ASN A CA 1
ATOM 700 C C . ASN A 1 93 ? 8.185 -1.562 -1.354 1.00 74.56 93 ASN A C 1
ATOM 702 O O . ASN A 1 93 ? 8.771 -2.386 -2.049 1.00 74.56 93 ASN A O 1
ATOM 706 N N . PHE A 1 94 ? 8.814 -0.556 -0.740 1.00 74.62 94 PHE A N 1
ATOM 707 C CA . PHE A 1 94 ? 10.248 -0.283 -0.889 1.00 74.62 94 PHE A CA 1
ATOM 708 C C . PHE A 1 94 ? 11.040 -0.678 0.355 1.00 74.62 94 PHE A C 1
ATOM 710 O O . PHE A 1 94 ? 12.151 -1.187 0.250 1.00 74.62 94 PHE A O 1
ATOM 717 N N . HIS A 1 95 ? 10.467 -0.451 1.539 1.00 78.19 95 HIS A N 1
ATOM 718 C CA . HIS A 1 95 ? 11.145 -0.678 2.813 1.00 78.19 95 HIS A CA 1
ATOM 719 C C . HIS A 1 95 ? 10.267 -1.465 3.803 1.00 78.19 95 HIS A C 1
ATOM 721 O O . HIS A 1 95 ? 10.013 -0.979 4.906 1.00 78.19 95 HIS A O 1
ATOM 727 N N . PRO A 1 96 ? 9.779 -2.673 3.462 1.00 79.56 96 PRO A N 1
ATOM 728 C CA . PRO A 1 96 ? 8.955 -3.462 4.383 1.00 79.56 96 PRO A CA 1
ATOM 729 C C . PRO A 1 96 ? 9.698 -3.792 5.690 1.00 79.56 96 PRO A C 1
ATOM 731 O O . PRO A 1 96 ? 9.117 -3.684 6.770 1.00 79.56 96 PRO A O 1
ATOM 734 N N . ASP A 1 97 ? 11.001 -4.081 5.614 1.00 78.31 97 ASP A N 1
ATOM 735 C CA . ASP A 1 97 ? 11.839 -4.392 6.781 1.00 78.31 97 ASP A CA 1
ATOM 736 C C . ASP A 1 97 ? 11.976 -3.210 7.746 1.00 78.31 97 ASP A C 1
ATOM 738 O O . ASP A 1 97 ? 12.028 -3.395 8.963 1.00 78.31 97 ASP A O 1
ATOM 742 N N . LEU A 1 98 ? 11.971 -1.981 7.217 1.00 81.50 98 LEU A N 1
ATOM 743 C CA . LEU A 1 98 ? 11.993 -0.762 8.023 1.00 81.50 98 LEU A CA 1
ATOM 744 C C . LEU A 1 98 ? 10.743 -0.678 8.902 1.00 81.50 98 LEU A C 1
ATOM 746 O O . LEU A 1 98 ? 10.849 -0.466 10.107 1.00 81.50 98 LEU A O 1
ATOM 750 N N . TYR A 1 99 ? 9.561 -0.864 8.313 1.00 83.62 99 TYR A N 1
ATOM 751 C CA . TYR A 1 99 ? 8.296 -0.766 9.042 1.00 83.62 99 TYR A CA 1
ATOM 752 C C . TYR A 1 99 ? 8.044 -1.965 9.956 1.00 83.62 99 TYR A C 1
ATOM 754 O O . TYR A 1 99 ? 7.481 -1.789 11.036 1.00 83.62 99 TYR A O 1
ATOM 762 N N . LYS A 1 100 ? 8.520 -3.159 9.578 1.00 83.75 100 LYS A N 1
ATOM 763 C CA . LYS A 1 100 ? 8.580 -4.316 10.478 1.00 83.75 100 LYS A CA 1
ATOM 764 C C . LYS A 1 100 ? 9.423 -3.992 11.711 1.00 83.75 100 LYS A C 1
ATOM 766 O O . LYS A 1 100 ? 8.948 -4.147 12.832 1.00 83.75 100 LYS A O 1
ATOM 771 N N . CYS A 1 101 ? 10.635 -3.474 11.511 1.00 80.00 101 CYS A N 1
ATOM 772 C CA . CYS A 1 101 ? 11.525 -3.112 12.608 1.00 80.00 101 CYS A CA 1
ATOM 773 C C . CYS A 1 101 ? 10.930 -2.008 13.492 1.00 80.00 101 CYS A C 1
ATOM 775 O O . CYS A 1 101 ? 10.976 -2.134 14.708 1.00 80.00 101 CYS A O 1
ATOM 777 N N . LEU A 1 102 ? 10.300 -0.981 12.907 1.00 82.00 102 LEU A N 1
ATOM 778 C CA . LEU A 1 102 ? 9.611 0.073 13.664 1.00 82.00 102 LEU A CA 1
ATOM 779 C C . LEU A 1 102 ? 8.481 -0.451 14.557 1.00 82.00 102 LEU A C 1
ATOM 781 O O . LEU A 1 102 ? 8.218 0.136 15.605 1.00 82.00 102 LEU A O 1
ATOM 785 N N . ARG A 1 103 ? 7.813 -1.531 14.140 1.00 81.56 103 ARG A N 1
ATOM 786 C CA . ARG A 1 103 ? 6.749 -2.180 14.909 1.00 81.56 103 ARG A CA 1
ATOM 787 C C . ARG A 1 103 ? 7.304 -3.089 16.006 1.00 81.56 103 ARG A C 1
ATOM 789 O O . ARG A 1 103 ? 6.798 -3.070 17.120 1.00 81.56 103 ARG A O 1
ATOM 796 N N . GLU A 1 104 ? 8.299 -3.911 15.681 1.00 79.06 104 GLU A N 1
ATOM 797 C CA . GLU A 1 104 ? 8.851 -4.934 16.585 1.00 79.06 104 GLU A CA 1
ATOM 798 C C . GLU A 1 104 ? 9.843 -4.365 17.606 1.00 79.06 104 GLU A C 1
ATOM 800 O O . GLU A 1 104 ? 10.019 -4.932 18.682 1.00 79.06 104 GLU A O 1
ATOM 805 N N . ARG A 1 105 ? 10.528 -3.267 17.268 1.00 64.81 105 ARG A N 1
ATOM 806 C CA . ARG A 1 105 ? 11.616 -2.692 18.060 1.00 64.81 105 ARG A CA 1
ATOM 807 C C . ARG A 1 105 ? 11.410 -1.188 18.223 1.00 64.81 105 ARG A C 1
ATOM 809 O O . ARG A 1 105 ? 11.148 -0.471 17.261 1.00 64.81 105 ARG A O 1
ATOM 816 N N . GLN A 1 106 ? 11.655 -0.664 19.425 1.00 54.56 106 GLN A N 1
ATOM 817 C CA . GLN A 1 106 ? 12.070 0.737 19.530 1.00 54.56 106 GLN A CA 1
ATOM 818 C C . GLN A 1 106 ? 13.498 0.815 18.957 1.00 54.56 106 GLN A C 1
ATOM 820 O O . GLN A 1 106 ? 14.367 0.085 19.433 1.00 54.56 106 GLN A O 1
ATOM 825 N N . PRO A 1 107 ? 13.767 1.595 17.894 1.00 48.41 107 PRO A N 1
ATOM 826 C CA . PRO A 1 107 ? 15.009 1.450 17.142 1.00 48.41 107 PRO A CA 1
ATOM 827 C C . PRO A 1 107 ? 16.230 1.820 17.991 1.00 48.41 107 PRO A C 1
ATOM 829 O O . PRO A 1 107 ? 16.366 2.963 18.423 1.00 48.41 107 PRO A O 1
ATOM 832 N N . ALA A 1 108 ? 17.130 0.850 18.176 1.00 40.75 108 ALA A N 1
ATOM 833 C CA . ALA A 1 108 ? 18.399 1.006 18.886 1.00 40.75 108 ALA A CA 1
ATOM 834 C C . ALA A 1 108 ? 19.526 1.607 18.018 1.00 40.75 108 ALA A C 1
ATOM 836 O O . ALA A 1 108 ? 20.588 1.923 18.543 1.00 40.75 108 ALA A O 1
ATOM 837 N N . SER A 1 109 ? 19.337 1.770 16.699 1.00 44.22 109 SER A N 1
ATOM 838 C CA . SER A 1 109 ? 20.417 2.173 15.784 1.00 44.22 109 SER A CA 1
ATOM 839 C C . SER A 1 109 ? 20.112 3.432 14.969 1.00 44.22 109 SER A C 1
ATOM 841 O O . SER A 1 109 ? 19.028 3.611 14.414 1.00 44.22 109 SER A O 1
ATOM 843 N N . ILE A 1 110 ? 21.129 4.296 14.877 1.00 41.69 110 ILE A N 1
ATOM 844 C CA . ILE A 1 110 ? 21.121 5.654 14.307 1.00 41.69 110 ILE A CA 1
ATOM 845 C C . ILE A 1 110 ? 20.783 5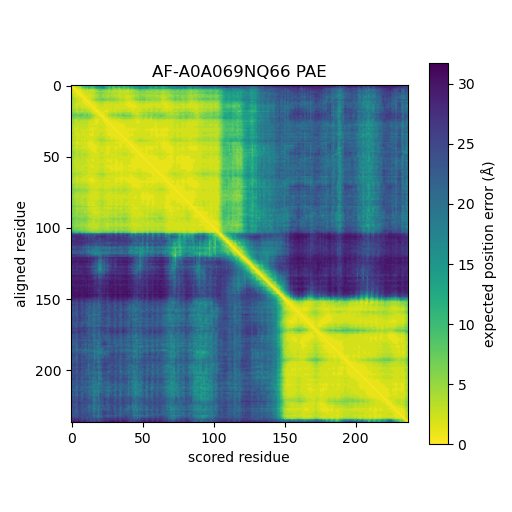.697 12.794 1.00 41.69 110 ILE A C 1
ATOM 847 O O . ILE A 1 110 ? 20.238 6.680 12.303 1.00 41.69 110 ILE A O 1
ATOM 851 N N . CYS A 1 111 ? 21.010 4.594 12.069 1.00 40.53 111 CYS A N 1
ATOM 852 C CA . CYS A 1 111 ? 20.802 4.462 10.616 1.00 40.53 111 CYS A CA 1
ATOM 853 C C . CYS A 1 111 ? 19.314 4.417 10.198 1.00 40.53 111 CYS A C 1
ATOM 855 O O . CYS A 1 111 ? 18.942 4.796 9.089 1.00 40.53 111 CYS A O 1
ATOM 857 N N . MET A 1 112 ? 18.416 4.018 11.104 1.00 47.84 112 MET A N 1
ATOM 858 C CA . MET A 1 112 ? 16.972 4.045 10.837 1.00 47.84 112 MET A CA 1
ATOM 859 C C . MET A 1 112 ? 16.402 5.474 10.859 1.00 47.84 112 MET A C 1
ATOM 861 O O . MET A 1 112 ? 15.422 5.795 10.182 1.00 47.84 112 MET A O 1
ATOM 865 N N . TRP A 1 113 ? 17.046 6.354 11.625 1.00 41.53 113 TRP A N 1
ATOM 866 C CA . TRP A 1 113 ? 16.597 7.718 11.877 1.00 41.53 113 TRP A CA 1
ATOM 867 C C . TRP A 1 113 ? 16.903 8.667 10.729 1.00 41.53 113 TRP A C 1
ATOM 869 O O . TRP A 1 113 ? 16.132 9.594 10.504 1.00 41.53 113 TRP A O 1
ATOM 879 N N . THR A 1 114 ? 17.969 8.421 9.969 1.00 48.97 114 THR A N 1
ATOM 880 C CA . THR A 1 114 ? 18.292 9.185 8.757 1.00 48.97 114 THR A CA 1
ATOM 881 C C . THR A 1 114 ? 17.260 8.947 7.656 1.00 48.97 114 THR A C 1
ATOM 883 O O . THR A 1 114 ? 16.803 9.907 7.040 1.00 48.97 114 THR A O 1
ATOM 886 N N . THR A 1 115 ? 16.801 7.705 7.473 1.00 49.00 115 THR A N 1
ATOM 887 C CA . THR A 1 115 ? 15.759 7.365 6.485 1.00 49.00 115 THR A CA 1
ATOM 888 C C . THR A 1 115 ? 14.405 7.988 6.854 1.00 49.00 115 THR A C 1
ATOM 890 O O . THR A 1 115 ? 13.762 8.624 6.023 1.00 49.00 115 THR A O 1
ATOM 893 N N . ILE A 1 116 ? 13.992 7.896 8.124 1.00 48.41 116 ILE A N 1
ATOM 894 C CA . ILE A 1 116 ? 12.746 8.517 8.618 1.00 48.41 116 ILE A CA 1
ATOM 895 C C . ILE A 1 116 ? 12.853 10.052 8.644 1.00 48.41 116 ILE A C 1
ATOM 897 O O . ILE A 1 116 ? 11.900 10.756 8.313 1.00 48.41 116 ILE A O 1
ATOM 901 N N . GLY A 1 117 ? 14.022 10.586 9.004 1.00 49.16 117 GLY A N 1
ATOM 902 C CA . GLY A 1 117 ? 14.320 12.018 9.016 1.00 49.16 117 GLY A CA 1
ATOM 903 C C . GLY A 1 117 ? 14.309 12.643 7.620 1.00 49.16 117 GLY A C 1
ATOM 904 O O . GLY A 1 117 ? 13.811 13.756 7.464 1.00 49.16 117 GLY A O 1
ATOM 905 N N . ALA A 1 118 ? 14.768 11.914 6.597 1.00 50.88 118 ALA A N 1
ATOM 906 C CA . ALA A 1 118 ? 14.653 12.332 5.202 1.00 50.88 118 ALA A CA 1
ATOM 907 C C . ALA A 1 118 ? 13.182 12.452 4.776 1.00 50.88 118 ALA A C 1
ATOM 909 O O . ALA A 1 118 ? 12.807 13.450 4.164 1.00 50.88 118 ALA A O 1
ATOM 910 N N . ILE A 1 119 ? 12.332 11.494 5.167 1.00 52.31 119 ILE A N 1
ATOM 911 C CA . ILE A 1 119 ? 10.885 11.524 4.896 1.00 52.31 119 ILE A CA 1
ATOM 912 C C . ILE A 1 119 ? 10.213 12.732 5.583 1.00 52.31 119 ILE A C 1
ATOM 914 O O . ILE A 1 119 ? 9.294 13.320 5.021 1.00 52.31 119 ILE A O 1
ATOM 918 N N . ARG A 1 120 ? 10.689 13.150 6.765 1.00 43.16 120 ARG A N 1
ATOM 919 C CA . ARG A 1 120 ? 10.107 14.224 7.595 1.00 43.16 120 ARG A CA 1
ATOM 920 C C . ARG A 1 120 ? 10.317 15.666 7.108 1.00 43.16 120 ARG A C 1
ATOM 922 O O . ARG A 1 120 ? 9.757 16.570 7.729 1.00 43.16 120 ARG A O 1
ATOM 929 N N . LYS A 1 121 ? 11.087 15.937 6.045 1.00 33.56 121 LYS A N 1
ATOM 930 C CA . LYS A 1 121 ? 11.247 17.328 5.568 1.00 33.56 121 LYS A CA 1
ATOM 931 C C . LYS A 1 121 ? 9.905 17.897 5.064 1.00 33.56 121 LYS A C 1
ATOM 933 O O . LYS A 1 121 ? 9.187 17.213 4.335 1.00 33.56 121 LYS A O 1
ATOM 938 N N . PRO A 1 122 ? 9.541 19.137 5.444 1.00 33.97 122 PRO A N 1
ATOM 939 C CA . PRO A 1 122 ? 8.177 19.627 5.323 1.00 33.97 122 PRO A CA 1
ATOM 940 C C . PRO A 1 122 ? 7.847 19.928 3.861 1.00 33.97 122 PRO A C 1
ATOM 942 O O . PRO A 1 122 ? 8.365 20.879 3.280 1.00 33.97 122 PRO A O 1
ATOM 945 N N . LYS A 1 123 ? 6.921 19.171 3.274 1.00 36.41 123 LYS A N 1
ATOM 946 C CA . LYS A 1 123 ? 6.087 19.700 2.194 1.00 36.41 123 LYS A CA 1
ATOM 947 C C . LYS A 1 123 ? 4.706 19.957 2.764 1.00 36.41 123 LYS A C 1
ATOM 949 O O . LYS A 1 123 ? 4.030 19.036 3.215 1.00 36.41 123 LYS A O 1
ATOM 954 N N . LYS A 1 124 ? 4.310 21.233 2.757 1.00 34.06 124 LYS A N 1
ATOM 955 C CA . LYS A 1 124 ? 2.927 21.654 2.986 1.00 34.06 124 LYS A CA 1
ATOM 956 C C . LYS A 1 124 ? 2.006 20.779 2.136 1.00 34.06 124 LYS A C 1
ATOM 958 O O . LYS A 1 124 ? 2.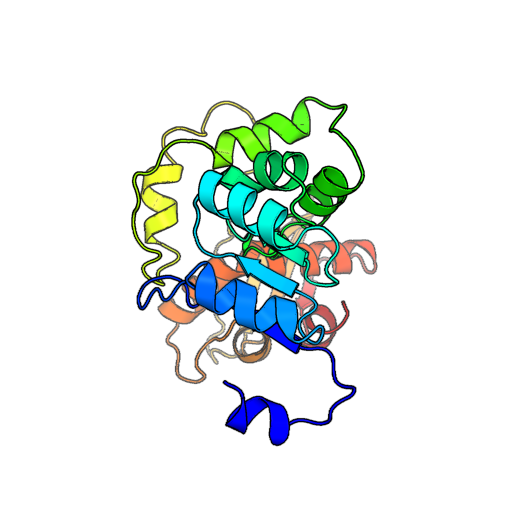295 20.575 0.960 1.00 34.06 124 LYS A O 1
ATOM 963 N N . ASN A 1 125 ? 0.959 20.282 2.788 1.00 37.81 125 ASN A N 1
ATOM 964 C CA . ASN A 1 125 ? -0.276 19.667 2.299 1.00 37.81 125 ASN A CA 1
ATOM 965 C C . ASN A 1 125 ? -0.525 19.820 0.779 1.00 37.81 125 ASN A C 1
ATOM 967 O O . ASN A 1 125 ? -1.392 20.573 0.347 1.00 37.81 125 ASN A O 1
ATOM 971 N N . THR A 1 126 ? 0.246 19.120 -0.050 1.00 35.75 126 THR A N 1
ATOM 972 C CA . THR A 1 126 ? -0.002 19.024 -1.488 1.00 35.75 126 THR A CA 1
ATOM 973 C C . THR A 1 126 ? -0.699 17.695 -1.667 1.00 35.75 126 THR A C 1
ATOM 975 O O . THR A 1 126 ? -0.128 16.641 -1.389 1.00 35.75 126 THR A O 1
ATOM 978 N N . GLY A 1 127 ? -1.989 17.760 -2.003 1.00 35.16 127 GLY A N 1
ATOM 979 C CA . GLY A 1 127 ? -2.792 16.580 -2.285 1.00 35.16 127 GLY A CA 1
ATOM 980 C C . GLY A 1 127 ? -2.036 15.643 -3.221 1.00 35.16 127 GLY A C 1
ATOM 981 O O . GLY A 1 127 ? -1.333 16.086 -4.127 1.00 35.16 127 GLY A O 1
ATOM 982 N N . TRP A 1 128 ? -2.144 14.344 -2.965 1.00 36.91 128 TRP A N 1
ATOM 983 C CA . TRP A 1 128 ? -1.563 13.319 -3.819 1.00 36.91 128 TRP A CA 1
ATOM 984 C C . TRP A 1 128 ? -2.197 13.454 -5.215 1.00 36.91 128 TRP A C 1
ATOM 986 O O . TRP A 1 128 ? -3.371 13.143 -5.395 1.00 36.91 128 TRP A O 1
ATOM 996 N N . THR A 1 129 ? -1.453 13.995 -6.184 1.00 32.84 129 THR A N 1
ATOM 997 C CA . THR A 1 129 ? -1.952 14.329 -7.533 1.00 32.84 129 THR A CA 1
ATOM 998 C C . THR A 1 129 ? -2.014 13.124 -8.472 1.00 32.84 129 THR A C 1
ATOM 1000 O O . THR A 1 129 ? -2.227 13.290 -9.668 1.00 32.84 129 THR A O 1
ATOM 1003 N N . GLY A 1 130 ? -1.776 11.907 -7.972 1.00 33.44 130 GLY A N 1
ATOM 1004 C CA . GLY A 1 130 ? -1.673 10.711 -8.813 1.00 33.44 130 GLY A CA 1
ATOM 1005 C C . GLY A 1 130 ? -0.470 10.713 -9.769 1.00 33.44 130 GLY A C 1
ATOM 1006 O O . GLY A 1 130 ? -0.324 9.775 -10.546 1.00 33.44 130 GLY A O 1
ATOM 1007 N N . ASP A 1 131 ? 0.408 11.724 -9.705 1.00 33.06 131 ASP A N 1
ATOM 1008 C CA . ASP A 1 131 ? 1.628 11.822 -10.506 1.00 33.06 131 ASP A CA 1
ATOM 1009 C C . ASP A 1 131 ? 2.887 11.544 -9.650 1.00 33.06 131 ASP A C 1
ATOM 1011 O O . ASP A 1 131 ? 3.270 12.380 -8.821 1.00 33.06 131 ASP A O 1
ATOM 1015 N N . PRO A 1 132 ? 3.599 10.423 -9.877 1.00 37.00 132 PRO A N 1
ATOM 1016 C CA . PRO A 1 132 ? 4.869 10.113 -9.212 1.00 37.00 132 PRO A CA 1
ATOM 1017 C C . PRO A 1 132 ? 5.976 11.162 -9.440 1.00 37.00 132 PRO A C 1
ATOM 1019 O O . PRO A 1 132 ? 6.941 11.224 -8.674 1.00 37.00 132 PRO A O 1
ATOM 1022 N N . SER A 1 133 ? 5.859 12.008 -10.471 1.00 33.56 133 SER A N 1
ATOM 1023 C CA . SER A 1 133 ? 6.884 12.978 -10.883 1.00 33.56 133 SER A CA 1
ATOM 1024 C C . SER A 1 133 ? 6.886 14.273 -10.053 1.00 33.56 133 SER A C 1
ATOM 1026 O O . SER A 1 133 ? 7.944 14.874 -9.834 1.00 33.56 133 SER A O 1
ATOM 1028 N N . ALA A 1 134 ? 5.729 14.681 -9.516 1.00 29.75 134 ALA A N 1
ATOM 1029 C CA . ALA A 1 134 ? 5.580 15.918 -8.739 1.00 29.75 134 ALA A CA 1
ATOM 1030 C C . ALA A 1 134 ? 6.208 15.812 -7.333 1.00 29.75 134 ALA A C 1
ATOM 1032 O O . ALA A 1 134 ? 6.694 16.793 -6.761 1.00 29.75 134 ALA A O 1
ATOM 1033 N N . SER A 1 135 ? 6.297 14.591 -6.799 1.00 38.16 135 SER A N 1
ATOM 1034 C CA . SER A 1 135 ? 7.003 14.292 -5.549 1.00 38.16 135 SER A CA 1
ATOM 1035 C C . SER A 1 135 ? 8.534 14.408 -5.705 1.00 38.16 135 SER A C 1
ATOM 1037 O O . SER A 1 135 ? 9.193 14.973 -4.821 1.00 38.16 135 SER A O 1
ATOM 1039 N N . ARG A 1 136 ? 9.090 14.003 -6.862 1.00 35.91 136 ARG A N 1
ATOM 1040 C CA . ARG A 1 136 ? 10.545 13.942 -7.114 1.00 35.91 136 ARG A CA 1
ATOM 1041 C C . ARG A 1 136 ? 11.220 15.320 -7.175 1.00 35.91 136 ARG A C 1
ATOM 1043 O O . ARG A 1 136 ? 12.281 15.501 -6.582 1.00 35.91 136 ARG A O 1
ATOM 1050 N N . ARG A 1 137 ? 10.612 16.325 -7.820 1.00 31.94 137 ARG A N 1
ATOM 1051 C CA . ARG A 1 137 ? 11.318 17.588 -8.149 1.00 31.94 137 ARG A CA 1
ATOM 1052 C C . ARG A 1 137 ? 11.713 18.468 -6.959 1.00 31.94 137 ARG A C 1
ATOM 1054 O O . ARG A 1 137 ? 12.713 19.165 -7.031 1.00 31.94 137 ARG A O 1
ATOM 1061 N N . SER A 1 138 ? 10.979 18.412 -5.850 1.00 31.47 138 SER A N 1
ATOM 1062 C CA . SER A 1 138 ? 11.267 19.255 -4.671 1.00 31.47 138 SER A CA 1
ATOM 1063 C C . SER A 1 138 ? 11.830 18.468 -3.469 1.00 31.47 138 SER A C 1
ATOM 1065 O O . SER A 1 138 ? 12.199 19.053 -2.458 1.00 31.47 138 SER A O 1
ATOM 1067 N N . PHE A 1 139 ? 11.977 17.142 -3.591 1.00 33.44 139 PHE A N 1
ATOM 1068 C CA . PHE A 1 139 ? 12.671 16.311 -2.593 1.00 33.44 139 PHE A CA 1
ATOM 1069 C C . PHE A 1 139 ? 14.169 16.131 -2.920 1.00 33.44 139 PHE A C 1
ATOM 1071 O O . PHE A 1 139 ? 14.980 15.930 -2.019 1.00 33.44 139 PHE A O 1
ATOM 1078 N N . LEU A 1 140 ? 14.563 16.290 -4.193 1.00 31.52 140 LEU A N 1
ATOM 1079 C CA . LEU A 1 140 ? 15.945 16.082 -4.641 1.00 31.52 140 LEU A CA 1
ATOM 1080 C C . LEU A 1 140 ? 16.964 17.137 -4.165 1.00 31.52 140 LEU A C 1
ATOM 1082 O O . LEU A 1 140 ? 18.144 16.813 -4.106 1.00 31.52 140 LEU A O 1
ATOM 1086 N N . HIS A 1 141 ? 16.562 18.366 -3.812 1.00 28.28 141 HIS A N 1
ATOM 1087 C CA . HIS A 1 141 ? 17.530 19.453 -3.570 1.00 28.28 141 HIS A CA 1
ATOM 1088 C C . HIS A 1 141 ? 18.065 19.592 -2.134 1.00 28.28 141 HIS A C 1
ATOM 1090 O O . HIS A 1 141 ? 19.027 20.322 -1.940 1.00 28.28 141 HIS A O 1
ATOM 1096 N N . SER A 1 142 ? 17.512 18.910 -1.120 1.00 26.77 142 SER A N 1
ATOM 1097 C CA . SER A 1 142 ? 17.998 19.074 0.272 1.00 26.77 142 SER A CA 1
ATOM 1098 C C . SER A 1 142 ? 18.390 17.779 0.991 1.00 26.77 142 SER A C 1
ATOM 1100 O O . SER A 1 142 ? 18.660 17.805 2.193 1.00 26.77 142 SER A O 1
ATOM 1102 N N . VAL A 1 143 ? 18.442 16.653 0.274 1.00 31.44 143 VAL A N 1
ATOM 1103 C CA . VAL A 1 143 ? 18.896 15.338 0.773 1.00 31.44 143 VAL A CA 1
ATOM 1104 C C . VAL A 1 143 ? 20.120 14.880 -0.037 1.00 31.44 143 VAL A C 1
ATOM 1106 O O . VAL A 1 143 ? 20.228 13.738 -0.467 1.00 31.44 143 VAL A O 1
ATOM 1109 N N . ILE A 1 144 ? 21.041 15.807 -0.309 1.00 35.19 144 ILE A N 1
ATOM 1110 C CA . ILE A 1 144 ? 22.348 15.519 -0.910 1.00 35.19 144 ILE A CA 1
ATOM 1111 C C . ILE A 1 144 ? 23.411 15.981 0.085 1.00 35.19 144 ILE A C 1
ATOM 1113 O O . ILE A 1 144 ? 23.948 17.068 -0.059 1.00 35.19 144 ILE A O 1
ATOM 1117 N N . ALA A 1 145 ? 23.649 15.187 1.133 1.00 29.31 145 ALA A N 1
ATOM 1118 C CA . ALA A 1 145 ? 24.877 15.254 1.936 1.00 29.31 145 ALA A CA 1
ATOM 1119 C C . ALA A 1 145 ? 24.995 14.054 2.903 1.00 29.31 145 ALA A C 1
ATOM 1121 O O . ALA A 1 145 ? 25.074 14.243 4.113 1.00 29.31 145 ALA A O 1
ATOM 1122 N N . SER A 1 146 ? 24.935 12.816 2.393 1.00 26.72 146 SER A N 1
ATOM 1123 C CA . SER A 1 146 ? 25.743 11.656 2.854 1.00 26.72 146 SER A CA 1
ATOM 1124 C C . SER A 1 146 ? 25.262 10.340 2.217 1.00 26.72 146 SER A C 1
ATOM 1126 O O . SER A 1 146 ? 24.072 10.207 1.927 1.00 26.72 146 SER A O 1
ATOM 1128 N N . PRO A 1 147 ? 26.169 9.385 1.936 1.00 33.09 147 PRO A N 1
ATOM 1129 C CA . PRO A 1 147 ? 26.043 8.446 0.828 1.00 33.09 147 PRO A CA 1
ATOM 1130 C C . PRO A 1 147 ? 25.258 7.193 1.228 1.00 33.09 147 PRO A C 1
ATOM 1132 O O . PRO A 1 147 ? 25.822 6.168 1.592 1.00 33.09 147 PRO A O 1
ATOM 1135 N N . LEU A 1 148 ? 23.934 7.257 1.126 1.00 35.00 148 LEU A N 1
ATOM 1136 C CA . LEU A 1 148 ? 23.121 6.067 0.890 1.00 35.00 148 LEU A CA 1
ATOM 1137 C C . LEU A 1 148 ? 22.648 6.132 -0.558 1.00 35.00 148 LEU A C 1
ATOM 1139 O O . LEU A 1 148 ? 22.005 7.099 -0.965 1.00 35.00 148 LEU A O 1
ATOM 1143 N N . MET A 1 149 ? 23.075 5.128 -1.325 1.00 34.94 149 MET A N 1
ATOM 1144 C CA . MET A 1 149 ? 22.891 4.962 -2.764 1.00 34.94 149 MET A CA 1
ATOM 1145 C C . MET A 1 149 ? 21.549 5.521 -3.240 1.00 34.94 149 MET A C 1
ATOM 1147 O O . MET A 1 149 ? 20.488 4.961 -2.964 1.00 34.94 149 MET A O 1
ATOM 1151 N N . LYS A 1 150 ? 21.595 6.615 -4.010 1.00 42.84 150 LYS A N 1
ATOM 1152 C CA . LYS A 1 150 ? 20.532 6.881 -4.978 1.00 42.84 150 LYS A CA 1
ATOM 1153 C C . LYS A 1 150 ? 20.465 5.620 -5.830 1.00 42.84 150 LYS A C 1
ATOM 1155 O O . LYS A 1 150 ? 21.461 5.297 -6.471 1.00 42.84 150 LYS A O 1
ATOM 1160 N N . VAL A 1 151 ? 19.342 4.904 -5.797 1.00 50.75 151 VAL A N 1
ATOM 1161 C CA . VAL A 1 151 ? 19.071 3.869 -6.793 1.00 50.75 151 VAL A CA 1
ATOM 1162 C C . VAL A 1 151 ? 19.093 4.592 -8.131 1.00 50.75 151 VAL A C 1
ATOM 1164 O O . VAL A 1 151 ? 18.170 5.342 -8.464 1.00 50.75 151 VAL A O 1
ATOM 1167 N N . LEU A 1 152 ? 20.223 4.486 -8.819 1.00 69.19 152 LEU A N 1
ATOM 1168 C CA . LEU A 1 152 ? 20.411 5.096 -10.114 1.00 69.19 152 LEU A CA 1
ATOM 1169 C C . LEU A 1 152 ? 19.526 4.288 -11.050 1.00 69.19 152 LEU A C 1
ATOM 1171 O O . LEU A 1 152 ? 19.751 3.095 -11.224 1.00 69.19 152 LEU A O 1
ATOM 1175 N N . VAL A 1 153 ? 18.462 4.906 -11.558 1.00 78.06 153 VAL A N 1
ATOM 1176 C CA . VAL A 1 153 ? 17.622 4.243 -12.552 1.00 78.06 153 VAL A CA 1
ATOM 1177 C C . VAL A 1 153 ? 18.470 4.154 -13.819 1.00 78.06 153 VAL A C 1
ATOM 1179 O O . VAL A 1 153 ? 18.840 5.207 -14.345 1.00 78.06 153 VAL A O 1
ATOM 1182 N N . PRO A 1 154 ? 18.830 2.946 -14.277 1.00 85.12 154 PRO A N 1
ATOM 1183 C CA . PRO A 1 154 ? 19.618 2.783 -15.478 1.00 85.12 154 PRO A CA 1
ATOM 1184 C C . PRO A 1 154 ? 18.790 3.210 -16.682 1.00 85.12 154 PRO A C 1
ATOM 1186 O O . PRO A 1 154 ? 17.554 3.181 -16.665 1.00 85.12 154 PRO A O 1
ATOM 1189 N N . GLU A 1 155 ? 19.485 3.589 -17.743 1.00 86.88 155 GLU A N 1
ATOM 1190 C CA . GLU A 1 155 ? 18.834 3.806 -19.021 1.00 86.88 155 GLU A CA 1
ATOM 1191 C C . GLU A 1 155 ? 18.254 2.480 -19.526 1.00 86.88 155 GLU A C 1
ATOM 1193 O O . GLU A 1 155 ? 18.906 1.433 -19.487 1.00 86.88 155 GLU A O 1
ATOM 1198 N N . ALA A 1 156 ? 16.992 2.531 -19.943 1.00 92.25 156 ALA A N 1
ATOM 1199 C CA . ALA A 1 156 ? 16.262 1.385 -20.447 1.00 92.25 156 ALA A CA 1
ATOM 1200 C C . ALA A 1 156 ? 16.130 1.477 -21.963 1.00 92.25 156 ALA A C 1
ATOM 1202 O O . ALA A 1 156 ? 15.697 2.498 -22.496 1.00 92.25 156 ALA A O 1
ATOM 1203 N N . GLN A 1 157 ? 16.442 0.383 -22.644 1.00 94.38 157 GLN A N 1
ATOM 1204 C CA . GLN A 1 157 ? 16.291 0.242 -24.084 1.00 94.38 157 GLN A CA 1
ATOM 1205 C C . GLN A 1 157 ? 15.090 -0.648 -24.385 1.00 94.38 157 GLN A C 1
ATOM 1207 O O . GLN A 1 157 ? 14.977 -1.753 -23.855 1.00 94.38 157 GLN A O 1
ATOM 1212 N N . ILE A 1 158 ? 14.183 -0.169 -25.231 1.00 95.25 158 ILE A N 1
ATOM 1213 C CA . ILE A 1 158 ? 13.025 -0.940 -25.690 1.00 95.25 158 ILE A CA 1
ATOM 1214 C C . ILE A 1 158 ? 13.396 -1.615 -27.012 1.00 95.25 158 ILE A C 1
ATOM 1216 O O . ILE A 1 158 ? 13.985 -0.982 -27.888 1.00 95.25 158 ILE A O 1
ATOM 1220 N N . SER A 1 159 ? 13.080 -2.902 -27.156 1.00 95.25 159 SER A N 1
ATOM 1221 C CA . SER A 1 159 ? 13.315 -3.638 -28.402 1.00 95.25 159 SER A CA 1
ATOM 1222 C C . SER A 1 159 ? 12.461 -3.097 -29.557 1.00 95.25 159 SER A C 1
ATOM 1224 O O . SER A 1 159 ? 11.392 -2.530 -29.346 1.00 95.25 159 SER A O 1
ATOM 1226 N N . ALA A 1 160 ? 12.902 -3.305 -30.802 1.00 92.75 160 ALA A N 1
ATOM 1227 C CA . ALA A 1 160 ? 12.206 -2.803 -31.994 1.00 92.75 160 ALA A CA 1
ATOM 1228 C C . ALA A 1 160 ? 10.758 -3.321 -32.132 1.00 92.75 160 ALA A C 1
ATOM 1230 O O . ALA A 1 160 ? 9.887 -2.612 -32.625 1.00 92.75 160 ALA A O 1
ATOM 1231 N N . ASP A 1 161 ? 10.489 -4.539 -31.652 1.00 94.06 161 ASP A N 1
ATOM 1232 C CA . ASP A 1 161 ? 9.151 -5.148 -31.593 1.00 94.06 161 ASP A CA 1
ATOM 1233 C C . ASP A 1 161 ? 8.304 -4.677 -30.389 1.00 94.06 161 ASP A C 1
ATOM 1235 O O . ASP A 1 161 ? 7.162 -5.112 -30.206 1.00 94.06 161 ASP A O 1
ATOM 1239 N N . ARG A 1 162 ? 8.877 -3.810 -29.543 1.00 92.94 162 ARG A N 1
ATOM 1240 C CA . ARG A 1 162 ? 8.325 -3.304 -28.281 1.00 92.94 162 ARG A CA 1
ATOM 1241 C C . ARG A 1 162 ? 7.967 -4.387 -27.264 1.00 92.94 162 ARG A C 1
ATOM 1243 O O . ARG A 1 162 ? 7.278 -4.097 -26.290 1.00 92.94 162 ARG A O 1
ATOM 1250 N N . GLN A 1 163 ? 8.433 -5.625 -27.433 1.00 95.19 163 GLN A N 1
ATOM 1251 C CA . GLN A 1 163 ? 8.078 -6.734 -26.542 1.00 95.19 163 GLN A CA 1
ATOM 1252 C C . GLN A 1 163 ? 8.978 -6.847 -25.314 1.00 95.19 163 GLN A C 1
ATOM 1254 O O . GLN A 1 163 ? 8.601 -7.513 -24.346 1.00 95.19 163 GLN A O 1
ATOM 1259 N N . THR A 1 164 ? 10.149 -6.211 -25.311 1.00 96.19 164 THR A N 1
ATOM 1260 C CA . THR A 1 164 ? 11.116 -6.317 -24.214 1.00 96.19 164 THR A CA 1
ATOM 1261 C C . THR A 1 164 ? 11.741 -4.975 -23.866 1.00 96.19 164 THR A C 1
ATOM 1263 O O . THR A 1 164 ? 11.873 -4.084 -24.704 1.00 96.19 164 THR A O 1
ATOM 1266 N N . LEU A 1 165 ? 12.108 -4.846 -22.594 1.00 96.31 165 LEU A N 1
ATOM 1267 C CA . LEU A 1 165 ? 12.850 -3.726 -22.045 1.00 96.31 165 LEU A CA 1
ATOM 1268 C C . LEU A 1 165 ? 14.146 -4.257 -21.435 1.00 96.31 165 LEU A C 1
ATOM 1270 O O . LEU A 1 165 ? 14.111 -5.135 -20.571 1.00 96.31 165 LEU A O 1
ATOM 1274 N N . THR A 1 166 ? 15.271 -3.711 -21.877 1.00 96.38 166 THR A N 1
ATOM 1275 C CA . THR A 1 166 ? 16.617 -4.109 -21.464 1.00 96.38 166 THR A CA 1
ATOM 1276 C C . THR A 1 166 ? 17.277 -2.990 -20.674 1.00 96.38 166 THR A C 1
ATOM 1278 O O . THR A 1 166 ? 17.162 -1.822 -21.034 1.00 96.38 166 THR A O 1
ATOM 1281 N N . PHE A 1 167 ? 17.975 -3.334 -19.598 1.00 95.81 167 PHE A N 1
ATOM 1282 C CA . PHE A 1 167 ? 18.775 -2.396 -18.813 1.00 95.81 167 PHE A CA 1
ATOM 1283 C C . PHE A 1 167 ? 19.992 -3.103 -18.214 1.00 95.81 167 PHE A C 1
ATOM 1285 O O . PHE A 1 167 ? 20.026 -4.332 -18.129 1.00 95.81 167 PHE A O 1
ATOM 1292 N N . VAL A 1 168 ? 20.980 -2.332 -17.767 1.00 92.56 168 VAL A N 1
ATOM 1293 C CA . VAL A 1 168 ? 22.190 -2.865 -17.128 1.00 92.56 168 VAL A CA 1
ATOM 1294 C C . VAL A 1 168 ? 22.135 -2.630 -15.622 1.00 92.56 168 VAL A C 1
ATOM 1296 O O . VAL A 1 168 ? 21.729 -1.561 -15.164 1.00 92.56 168 VAL A O 1
ATOM 1299 N N . LEU A 1 169 ? 22.523 -3.646 -14.854 1.00 90.25 169 LEU A N 1
ATOM 1300 C CA . LEU A 1 169 ? 22.638 -3.595 -13.402 1.00 90.25 169 LEU A CA 1
ATOM 1301 C C . LEU A 1 169 ? 24.075 -3.909 -12.979 1.00 90.25 169 LEU A C 1
ATOM 1303 O O . LEU A 1 169 ? 24.624 -4.931 -13.387 1.00 90.25 169 LEU A O 1
ATOM 1307 N N . ASP A 1 170 ? 24.632 -3.099 -12.082 1.00 85.44 170 ASP A N 1
ATOM 1308 C CA . ASP A 1 170 ? 25.903 -3.415 -11.433 1.00 85.44 170 ASP A CA 1
ATOM 1309 C C . ASP A 1 170 ? 25.707 -4.433 -10.295 1.00 85.44 170 ASP A C 1
ATOM 1311 O O . ASP A 1 170 ? 24.911 -4.249 -9.355 1.00 85.44 170 ASP A O 1
ATOM 1315 N N . TRP A 1 171 ? 26.467 -5.525 -10.371 1.00 84.94 171 TRP A N 1
ATOM 1316 C CA . TRP A 1 171 ? 26.446 -6.634 -9.426 1.00 84.94 171 TRP A CA 1
ATOM 1317 C C . TRP A 1 171 ? 27.856 -7.183 -9.184 1.00 84.94 171 TRP A C 1
ATOM 1319 O O . TRP A 1 171 ? 28.435 -7.810 -10.062 1.00 84.94 171 TRP A O 1
ATOM 1329 N N . ARG A 1 172 ? 28.394 -6.996 -7.967 1.00 83.56 172 ARG A N 1
ATOM 1330 C CA . ARG A 1 172 ? 29.711 -7.525 -7.543 1.00 83.56 172 ARG A CA 1
ATOM 1331 C C . ARG A 1 172 ? 30.834 -7.238 -8.555 1.00 83.56 172 ARG A C 1
ATOM 1333 O O . ARG A 1 172 ? 31.526 -8.155 -8.979 1.00 83.56 172 ARG A O 1
ATOM 1340 N N . GLU A 1 173 ? 30.972 -5.969 -8.942 1.00 81.75 173 GLU A N 1
ATOM 1341 C CA . GLU A 1 173 ? 31.975 -5.496 -9.919 1.00 81.75 173 GLU A CA 1
ATOM 1342 C C . GLU A 1 173 ? 31.783 -6.036 -11.350 1.00 81.75 173 GLU A C 1
ATOM 1344 O O . GLU A 1 173 ? 32.639 -5.850 -12.209 1.00 81.75 173 GLU A O 1
ATOM 1349 N N . GLN A 1 174 ? 30.637 -6.660 -11.633 1.00 82.62 174 GLN A N 1
ATOM 1350 C CA . GLN A 1 174 ? 30.239 -7.101 -12.966 1.00 82.62 174 GLN A CA 1
ATOM 1351 C C . GLN A 1 174 ? 28.984 -6.363 -13.425 1.00 82.62 174 GLN A C 1
ATOM 1353 O O . GLN A 1 174 ? 28.120 -6.001 -12.622 1.00 82.62 174 GLN A O 1
ATOM 1358 N N . THR A 1 175 ? 28.867 -6.181 -14.735 1.00 89.75 175 THR A N 1
ATOM 1359 C CA . THR A 1 175 ? 27.651 -5.680 -15.369 1.00 89.75 175 THR A CA 1
ATOM 1360 C C . THR A 1 175 ? 26.760 -6.853 -15.758 1.00 89.75 175 THR A C 1
ATOM 1362 O O . THR A 1 175 ? 27.200 -7.821 -16.379 1.00 89.75 175 THR A O 1
ATOM 1365 N N . VAL A 1 176 ? 25.487 -6.776 -15.376 1.00 93.19 176 VAL A N 1
ATOM 1366 C CA . VAL A 1 176 ? 24.472 -7.775 -15.716 1.00 93.19 176 VAL A CA 1
ATOM 1367 C C . VAL A 1 176 ? 23.450 -7.144 -16.644 1.00 93.19 176 VAL A C 1
ATOM 1369 O O . VAL A 1 176 ? 22.788 -6.168 -16.282 1.00 93.19 176 VAL A O 1
ATOM 1372 N N . THR A 1 177 ? 23.263 -7.743 -17.816 1.00 96.00 177 THR A N 1
ATOM 1373 C CA . THR A 1 177 ? 22.200 -7.347 -18.742 1.00 96.00 177 THR A CA 1
ATOM 1374 C C . THR A 1 177 ? 20.889 -7.971 -18.292 1.00 96.00 177 THR A C 1
ATOM 1376 O O . THR A 1 177 ? 20.743 -9.194 -18.256 1.00 96.00 177 THR A O 1
ATOM 1379 N N . CYS A 1 178 ? 19.923 -7.133 -17.937 1.00 97.12 178 CYS A N 1
ATOM 1380 C CA . CYS A 1 178 ? 18.602 -7.546 -17.490 1.00 97.12 178 CYS A CA 1
ATOM 1381 C C . CYS A 1 178 ? 17.576 -7.302 -18.594 1.00 97.12 178 CYS A C 1
ATOM 1383 O O . CYS A 1 178 ? 17.479 -6.193 -19.111 1.00 97.12 178 CYS A O 1
ATOM 1385 N N . VAL A 1 179 ? 16.769 -8.314 -18.903 1.00 97.69 179 VAL A N 1
ATOM 1386 C CA . VAL A 1 179 ? 15.671 -8.241 -19.872 1.00 97.69 179 VAL A CA 1
ATOM 1387 C C . VAL A 1 179 ? 14.348 -8.451 -19.147 1.00 97.69 179 VAL A C 1
ATOM 1389 O O . VAL A 1 179 ? 14.163 -9.437 -18.431 1.00 97.69 179 VAL A O 1
ATOM 1392 N N . VAL A 1 180 ? 13.406 -7.535 -19.346 1.00 97.19 180 VAL A N 1
ATOM 1393 C CA . VAL A 1 180 ? 12.045 -7.585 -18.806 1.00 97.19 180 VAL A CA 1
ATOM 1394 C C . VAL A 1 180 ? 11.070 -7.635 -19.981 1.00 97.19 180 VAL A C 1
ATOM 1396 O O . VAL A 1 180 ? 10.975 -6.666 -20.733 1.00 97.19 180 VAL A O 1
ATOM 1399 N N . PRO A 1 181 ? 10.304 -8.723 -20.161 1.00 97.06 181 PRO A N 1
ATOM 1400 C CA . PRO A 1 181 ? 9.207 -8.737 -21.120 1.00 97.06 181 PRO A CA 1
ATOM 1401 C C . PRO A 1 181 ? 8.181 -7.652 -20.781 1.00 97.06 181 PRO A C 1
ATOM 1403 O O . PRO A 1 181 ? 7.788 -7.515 -19.620 1.00 97.06 181 PRO A O 1
ATOM 1406 N N . ARG A 1 182 ? 7.674 -6.934 -21.787 1.00 94.69 182 ARG A N 1
ATOM 1407 C CA . ARG A 1 182 ? 6.638 -5.894 -21.643 1.00 94.69 182 ARG A CA 1
ATOM 1408 C C . ARG A 1 182 ? 5.427 -6.396 -20.860 1.00 94.69 182 ARG A C 1
ATOM 1410 O O . ARG A 1 182 ? 4.899 -5.689 -20.008 1.00 94.69 182 ARG A O 1
ATOM 1417 N N . LYS A 1 183 ? 5.063 -7.662 -21.061 1.00 94.38 183 LYS A N 1
ATOM 1418 C CA . LYS A 1 183 ? 3.972 -8.337 -20.347 1.00 94.38 183 LYS A CA 1
ATOM 1419 C C . LYS A 1 183 ? 4.150 -8.342 -18.821 1.00 94.38 183 LYS A C 1
ATOM 1421 O O . LYS A 1 183 ? 3.167 -8.376 -18.088 1.00 94.38 183 LYS A O 1
ATOM 1426 N N . CYS A 1 184 ? 5.385 -8.295 -18.312 1.00 94.12 184 CYS A N 1
ATOM 1427 C CA . CYS A 1 184 ? 5.644 -8.110 -16.882 1.00 94.12 184 CYS A CA 1
ATOM 1428 C C . CYS A 1 184 ? 5.279 -6.686 -16.432 1.00 94.12 184 CYS A C 1
ATOM 1430 O O . CYS A 1 184 ? 4.659 -6.525 -15.382 1.00 94.12 184 CYS A O 1
ATOM 1432 N N . SER A 1 185 ? 5.602 -5.667 -17.232 1.00 91.94 185 SER A N 1
ATOM 1433 C CA . SER A 1 185 ? 5.210 -4.273 -16.985 1.00 91.94 185 SER A CA 1
ATOM 1434 C C . SER A 1 185 ? 3.692 -4.082 -17.020 1.00 91.94 185 SER A C 1
ATOM 1436 O O . SER A 1 185 ? 3.141 -3.396 -16.164 1.00 91.94 185 SER A O 1
ATOM 1438 N N . GLU A 1 186 ? 2.998 -4.736 -17.950 1.00 90.75 186 GLU A N 1
ATOM 1439 C CA . GLU A 1 186 ? 1.530 -4.701 -18.043 1.00 90.75 186 GLU A CA 1
ATOM 1440 C C . GLU A 1 186 ? 0.870 -5.287 -16.790 1.00 90.75 186 GLU A C 1
ATOM 1442 O O . GLU A 1 186 ? 0.003 -4.663 -16.183 1.00 90.75 186 GLU A O 1
ATOM 1447 N N . VAL A 1 187 ? 1.330 -6.463 -16.352 1.00 89.12 187 VAL A N 1
ATOM 1448 C CA . VAL A 1 187 ? 0.703 -7.204 -15.249 1.00 89.12 187 VAL A CA 1
ATOM 1449 C C . VAL A 1 187 ? 1.084 -6.652 -13.874 1.00 89.12 187 VAL A C 1
ATOM 1451 O O . VAL A 1 187 ? 0.226 -6.522 -13.005 1.00 89.12 187 VAL A O 1
ATOM 1454 N N . PHE A 1 188 ? 2.364 -6.351 -13.637 1.00 86.50 188 PHE A N 1
ATOM 1455 C CA . PHE A 1 188 ? 2.867 -6.039 -12.289 1.00 86.50 188 PHE A CA 1
ATOM 1456 C C . PHE A 1 188 ? 3.116 -4.553 -12.041 1.00 86.50 188 PHE A C 1
ATOM 1458 O O . PHE A 1 188 ? 3.350 -4.173 -10.888 1.00 86.50 188 PHE A O 1
ATOM 1465 N N . PHE A 1 189 ? 3.087 -3.745 -13.103 1.00 87.50 189 PHE A N 1
ATOM 1466 C CA . PHE A 1 189 ? 3.381 -2.313 -13.074 1.00 87.50 189 PHE A CA 1
ATOM 1467 C C . PHE A 1 189 ? 2.322 -1.471 -13.809 1.00 87.50 189 PHE A C 1
ATOM 1469 O O . PHE A 1 189 ? 2.520 -0.270 -13.978 1.00 87.50 189 PHE A O 1
ATOM 1476 N N . TRP A 1 190 ? 1.181 -2.075 -14.175 1.00 89.25 190 TRP A N 1
ATOM 1477 C CA . TRP A 1 190 ? 0.013 -1.410 -14.767 1.00 89.25 190 TRP A CA 1
ATOM 1478 C C . TRP A 1 190 ? 0.334 -0.586 -16.023 1.00 89.25 190 TRP A C 1
ATOM 1480 O O . TRP A 1 190 ? -0.227 0.492 -16.233 1.00 89.25 190 TRP A O 1
ATOM 1490 N N . LEU A 1 191 ? 1.249 -1.077 -16.864 1.00 90.19 191 LEU A N 1
ATOM 1491 C CA . LEU A 1 191 ? 1.474 -0.505 -18.190 1.00 90.19 191 LEU A CA 1
ATOM 1492 C C . LEU A 1 191 ? 0.245 -0.777 -19.086 1.00 90.19 191 LEU A C 1
ATOM 1494 O O . LEU A 1 191 ? -0.135 -1.939 -19.227 1.00 90.19 191 LEU A O 1
ATOM 1498 N N . PRO A 1 192 ? -0.374 0.246 -19.704 1.00 88.62 192 PRO A N 1
ATOM 1499 C CA . PRO A 1 192 ? -1.416 0.026 -20.705 1.00 88.62 192 PRO A CA 1
ATOM 1500 C C . PRO A 1 192 ? -0.888 -0.777 -21.911 1.00 88.62 192 PRO A C 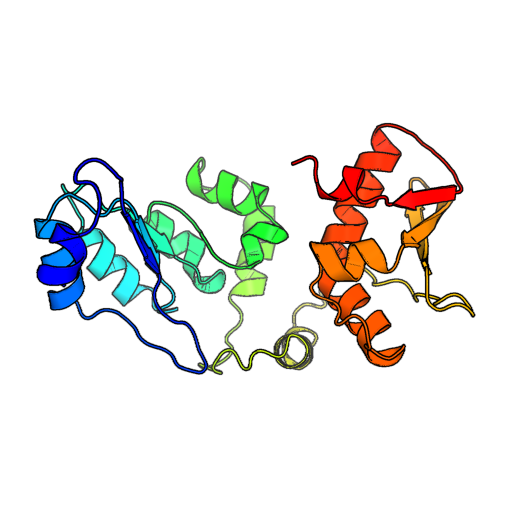1
ATOM 1502 O O . PRO A 1 192 ? 0.248 -0.534 -22.330 1.00 88.62 192 PRO A O 1
ATOM 1505 N N . PRO A 1 193 ? -1.677 -1.694 -22.505 1.00 87.06 193 PRO A N 1
ATOM 1506 C CA . PRO A 1 193 ? -1.231 -2.499 -23.648 1.00 87.06 193 PRO A CA 1
ATOM 1507 C C . PRO A 1 193 ? -0.741 -1.652 -24.835 1.00 87.06 193 PRO A C 1
ATOM 1509 O O . PRO A 1 193 ? 0.271 -1.970 -25.456 1.00 87.06 193 PRO A O 1
ATOM 1512 N N . ASP A 1 194 ? -1.400 -0.524 -25.086 1.00 89.81 194 ASP A N 1
ATOM 1513 C CA . ASP A 1 194 ? -1.157 0.441 -26.163 1.00 89.81 194 ASP A CA 1
ATOM 1514 C C . ASP A 1 194 ? -0.173 1.568 -25.791 1.00 89.81 194 ASP A C 1
ATOM 1516 O O . ASP A 1 194 ? 0.024 2.502 -26.566 1.00 89.81 194 ASP A O 1
ATOM 1520 N N . ALA A 1 195 ? 0.470 1.493 -24.620 1.00 90.44 195 ALA A N 1
ATOM 1521 C CA . ALA A 1 195 ? 1.395 2.523 -24.161 1.00 90.44 195 ALA A CA 1
ATOM 1522 C C . ALA A 1 195 ? 2.587 2.716 -25.113 1.00 90.44 195 ALA A C 1
ATOM 1524 O O . ALA A 1 195 ? 3.257 1.751 -25.494 1.00 90.44 195 ALA A O 1
ATOM 1525 N N . ASP A 1 196 ? 2.902 3.973 -25.415 1.00 93.62 196 ASP A N 1
ATOM 1526 C CA . ASP A 1 196 ? 4.088 4.338 -26.184 1.00 93.62 196 ASP A CA 1
ATOM 1527 C C . ASP A 1 196 ? 5.402 4.088 -25.412 1.00 93.62 196 ASP A C 1
ATOM 1529 O O . ASP A 1 196 ? 5.428 3.702 -24.234 1.00 93.62 196 ASP A O 1
ATOM 1533 N N . ASP A 1 197 ? 6.525 4.296 -26.098 1.00 93.12 197 ASP A N 1
ATOM 1534 C CA . ASP A 1 197 ? 7.859 4.052 -25.548 1.00 93.12 197 ASP A CA 1
ATOM 1535 C C . ASP A 1 197 ? 8.159 4.991 -24.367 1.00 93.12 197 ASP A C 1
ATOM 1537 O O . ASP A 1 197 ? 8.694 4.559 -23.344 1.00 93.12 197 ASP A O 1
ATOM 1541 N N . ALA A 1 198 ? 7.719 6.252 -24.441 1.00 90.44 198 ALA A N 1
ATOM 1542 C CA . ALA A 1 198 ? 7.904 7.233 -23.372 1.00 90.44 198 ALA A CA 1
ATOM 1543 C C . ALA A 1 198 ? 7.172 6.818 -22.085 1.00 90.44 198 ALA A C 1
ATOM 1545 O O . ALA A 1 198 ? 7.729 6.873 -20.981 1.00 90.44 198 ALA A O 1
ATOM 1546 N N . ARG A 1 199 ? 5.928 6.348 -22.208 1.00 89.75 199 ARG A N 1
ATOM 1547 C CA . ARG A 1 199 ? 5.142 5.813 -21.097 1.00 89.75 199 ARG A CA 1
ATOM 1548 C C . ARG A 1 199 ? 5.760 4.531 -20.556 1.00 89.75 199 ARG A C 1
ATOM 1550 O O . ARG A 1 199 ? 5.794 4.363 -19.338 1.00 89.75 199 ARG A O 1
ATOM 1557 N N . THR A 1 200 ? 6.280 3.672 -21.427 1.00 91.06 200 THR A N 1
ATOM 1558 C CA . THR A 1 200 ? 6.944 2.416 -21.052 1.00 91.06 200 THR A CA 1
ATOM 1559 C C . THR A 1 200 ? 8.200 2.675 -20.213 1.00 91.06 200 THR A C 1
ATOM 1561 O O . THR A 1 200 ? 8.318 2.129 -19.113 1.00 91.06 200 THR A O 1
ATOM 1564 N N . VAL A 1 201 ? 9.086 3.576 -20.654 1.00 90.19 201 VAL A N 1
ATOM 1565 C CA . VAL A 1 201 ? 10.286 3.984 -19.897 1.00 90.19 201 VAL A CA 1
ATOM 1566 C C . VAL A 1 201 ? 9.906 4.641 -18.568 1.00 90.19 201 VAL A C 1
ATOM 1568 O O . VAL A 1 201 ? 10.525 4.372 -17.538 1.00 90.19 201 VAL A O 1
ATOM 1571 N N . ARG A 1 202 ? 8.849 5.463 -18.547 1.00 82.69 202 ARG A N 1
ATOM 1572 C CA . ARG A 1 202 ? 8.365 6.081 -17.305 1.00 82.69 202 ARG A CA 1
ATOM 1573 C C . ARG A 1 202 ? 7.871 5.042 -16.297 1.00 82.69 202 ARG A C 1
ATOM 1575 O O . ARG A 1 202 ? 8.269 5.102 -15.138 1.00 82.69 202 ARG A O 1
ATOM 1582 N N . VAL A 1 203 ? 7.041 4.088 -16.727 1.00 84.75 203 VAL A N 1
ATOM 1583 C CA . VAL A 1 203 ? 6.546 3.002 -15.859 1.00 84.75 203 VAL A CA 1
ATOM 1584 C C . VAL A 1 203 ? 7.705 2.154 -15.339 1.00 84.75 203 VAL A C 1
ATOM 1586 O O . VAL A 1 203 ? 7.729 1.824 -14.153 1.00 84.75 203 VAL A O 1
ATOM 1589 N N . PHE A 1 204 ? 8.701 1.867 -16.181 1.00 89.69 204 PHE A N 1
ATOM 1590 C CA . PHE A 1 204 ? 9.937 1.223 -15.744 1.00 89.69 204 PHE A CA 1
ATOM 1591 C C . PHE A 1 204 ? 10.638 2.028 -14.641 1.00 89.69 204 PHE A C 1
ATOM 1593 O O . PHE A 1 204 ? 10.913 1.481 -13.576 1.00 89.69 204 PHE A O 1
ATOM 1600 N N . GLY A 1 205 ? 10.862 3.330 -14.841 1.00 81.75 205 GLY A N 1
ATOM 1601 C CA . GLY A 1 205 ? 11.534 4.189 -13.860 1.00 81.75 205 GLY A CA 1
ATOM 1602 C C . GLY A 1 205 ? 10.751 4.407 -12.557 1.00 81.75 205 GLY A C 1
ATOM 1603 O O . GLY A 1 205 ? 11.346 4.650 -11.503 1.00 81.75 205 GLY A O 1
ATOM 1604 N N . ASP A 1 206 ? 9.422 4.310 -12.597 1.00 76.50 206 ASP A N 1
ATOM 1605 C CA . ASP A 1 206 ? 8.565 4.335 -11.406 1.00 76.50 206 ASP A CA 1
ATOM 1606 C C . ASP A 1 206 ? 8.567 2.985 -10.668 1.00 76.50 206 ASP A C 1
ATOM 1608 O O . ASP A 1 206 ? 8.525 2.950 -9.437 1.00 76.50 206 ASP A O 1
ATOM 1612 N N . GLY A 1 207 ? 8.685 1.875 -11.402 1.00 82.00 207 GLY A N 1
ATOM 1613 C CA . GLY A 1 207 ? 8.768 0.517 -10.864 1.00 82.00 207 GLY A CA 1
ATOM 1614 C C . GLY A 1 207 ? 10.181 0.032 -10.522 1.00 82.00 207 GLY A C 1
ATOM 1615 O O . GLY A 1 207 ? 10.314 -1.040 -9.922 1.00 82.00 207 GLY A O 1
ATOM 1616 N N . PHE A 1 208 ? 11.228 0.787 -10.879 1.00 88.31 208 PHE A N 1
ATOM 1617 C CA . PHE A 1 208 ? 12.596 0.267 -10.960 1.00 88.31 208 PHE A CA 1
ATOM 1618 C C . PHE A 1 208 ? 13.107 -0.328 -9.650 1.00 88.31 208 PHE A C 1
ATOM 1620 O O . PHE A 1 208 ? 13.644 -1.426 -9.669 1.00 88.31 208 PHE A O 1
ATOM 1627 N N . ALA A 1 209 ? 12.867 0.304 -8.500 1.00 79.06 209 ALA A N 1
ATOM 1628 C CA . ALA A 1 209 ? 13.340 -0.237 -7.221 1.00 79.06 209 ALA A CA 1
ATOM 1629 C C . ALA A 1 209 ? 12.783 -1.649 -6.924 1.00 79.06 209 ALA A C 1
ATOM 1631 O O . ALA A 1 209 ? 13.471 -2.495 -6.346 1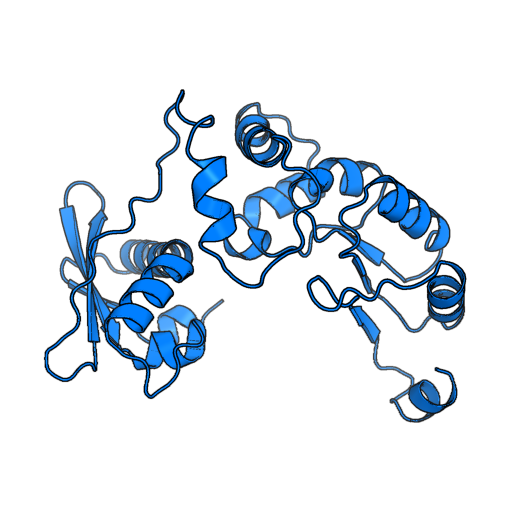.00 79.06 209 ALA A O 1
ATOM 1632 N N . ARG A 1 210 ? 11.550 -1.949 -7.362 1.00 83.75 210 ARG A N 1
ATOM 1633 C CA . ARG A 1 210 ? 10.963 -3.293 -7.238 1.00 83.75 210 ARG A CA 1
ATOM 1634 C C . ARG A 1 210 ? 11.555 -4.258 -8.266 1.00 83.75 210 ARG A C 1
ATOM 1636 O O . ARG A 1 210 ? 11.813 -5.408 -7.920 1.00 83.75 210 ARG A O 1
ATOM 1643 N N . ILE A 1 211 ? 11.779 -3.800 -9.499 1.00 90.00 211 ILE A N 1
ATOM 1644 C CA . ILE A 1 211 ? 12.447 -4.581 -10.553 1.00 90.00 211 ILE A CA 1
ATOM 1645 C C . ILE A 1 211 ? 13.861 -4.958 -10.101 1.00 90.00 211 ILE A C 1
ATOM 1647 O O . ILE A 1 211 ? 14.210 -6.134 -10.116 1.00 90.00 211 ILE A O 1
ATOM 1651 N N . GLU A 1 212 ? 14.633 -3.992 -9.609 1.00 89.94 212 GLU A N 1
ATOM 1652 C CA . GLU A 1 212 ? 15.967 -4.181 -9.047 1.00 89.94 212 GLU A CA 1
ATOM 1653 C C . GLU A 1 212 ? 15.955 -5.168 -7.873 1.00 89.94 212 GLU A C 1
ATOM 1655 O O . GLU A 1 212 ? 16.777 -6.079 -7.822 1.00 89.94 212 GLU A O 1
ATOM 1660 N N . SER A 1 213 ? 15.001 -5.043 -6.947 1.00 85.38 213 SER A N 1
ATOM 1661 C CA . SER A 1 213 ? 14.894 -5.969 -5.810 1.00 85.38 213 SER A CA 1
ATOM 1662 C C . SER A 1 213 ? 14.634 -7.412 -6.256 1.00 85.38 213 SER A C 1
ATOM 1664 O O . SER A 1 213 ? 15.164 -8.358 -5.673 1.00 85.38 213 SER A O 1
ATOM 1666 N N . VAL A 1 214 ? 13.824 -7.612 -7.298 1.00 90.12 214 VAL A N 1
ATOM 1667 C CA . VAL A 1 214 ? 13.604 -8.937 -7.900 1.00 90.12 214 VAL A CA 1
ATOM 1668 C C . VAL A 1 214 ? 14.876 -9.423 -8.602 1.00 90.12 214 VAL A C 1
ATOM 1670 O O . VAL A 1 214 ? 15.307 -10.549 -8.360 1.00 90.12 214 VAL A O 1
ATOM 1673 N N . ALA A 1 215 ? 15.513 -8.561 -9.396 1.00 91.69 215 ALA A N 1
ATOM 1674 C CA . ALA A 1 215 ? 16.750 -8.843 -10.117 1.00 91.69 215 ALA A CA 1
ATOM 1675 C C . ALA A 1 215 ? 17.883 -9.286 -9.180 1.00 91.69 215 ALA A C 1
ATOM 1677 O O . ALA A 1 215 ? 18.474 -10.346 -9.371 1.00 91.69 215 ALA A O 1
ATOM 1678 N N . ARG A 1 216 ? 18.141 -8.528 -8.110 1.00 90.19 216 ARG A N 1
ATOM 1679 C CA . ARG A 1 216 ? 19.190 -8.838 -7.128 1.00 90.19 216 ARG A CA 1
ATOM 1680 C C . ARG A 1 216 ? 18.908 -10.138 -6.377 1.00 90.19 216 ARG A C 1
ATOM 1682 O O . ARG A 1 216 ? 19.824 -10.932 -6.188 1.00 90.19 216 ARG A O 1
ATOM 1689 N N . ARG A 1 217 ? 17.651 -10.405 -5.995 1.00 89.12 217 ARG A N 1
ATOM 1690 C CA . ARG A 1 217 ? 17.272 -11.692 -5.377 1.00 89.12 217 ARG A CA 1
ATOM 1691 C C . ARG A 1 217 ? 17.509 -12.866 -6.323 1.00 89.12 217 ARG A C 1
ATOM 1693 O O . ARG A 1 217 ? 18.035 -13.889 -5.895 1.00 89.12 217 ARG A O 1
ATOM 1700 N N . LYS A 1 218 ? 17.175 -12.707 -7.604 1.00 92.56 218 LYS A N 1
ATOM 1701 C CA . LYS A 1 218 ? 17.413 -13.739 -8.616 1.00 92.56 218 LYS A CA 1
ATOM 1702 C C . LYS A 1 218 ? 18.905 -13.982 -8.843 1.00 92.56 218 LYS A C 1
ATOM 1704 O O . LYS A 1 218 ? 19.305 -15.138 -8.873 1.00 92.56 218 LYS A O 1
ATOM 1709 N N . LEU A 1 219 ? 19.722 -12.928 -8.901 1.00 91.12 219 LEU A N 1
ATOM 1710 C CA . LEU A 1 219 ? 21.183 -13.027 -9.021 1.00 91.12 219 LEU A CA 1
ATOM 1711 C C . LEU A 1 219 ? 21.855 -13.674 -7.809 1.00 91.12 219 LEU A C 1
ATOM 1713 O O . LEU A 1 219 ? 22.858 -14.361 -7.971 1.00 91.12 219 LEU A O 1
ATOM 1717 N N . LEU A 1 220 ? 21.313 -13.481 -6.603 1.00 90.00 220 LEU A N 1
ATOM 1718 C CA . LEU A 1 220 ? 21.793 -14.182 -5.410 1.00 90.00 220 LEU A CA 1
ATOM 1719 C C . LEU A 1 220 ? 21.587 -15.698 -5.513 1.00 90.00 220 LEU A C 1
ATOM 1721 O O . LEU A 1 220 ? 22.453 -16.448 -5.077 1.00 90.00 220 LEU A O 1
ATOM 1725 N N . ALA A 1 221 ? 20.459 -16.136 -6.078 1.00 89.44 221 ALA A N 1
ATOM 1726 C CA . ALA A 1 221 ? 20.145 -17.554 -6.243 1.00 89.44 221 ALA A CA 1
ATOM 1727 C C . ALA A 1 221 ? 20.815 -18.175 -7.482 1.00 89.44 221 ALA A C 1
ATOM 1729 O O . ALA A 1 221 ? 21.249 -19.321 -7.439 1.00 89.44 221 ALA A O 1
ATOM 1730 N N . HIS A 1 222 ? 20.901 -17.419 -8.578 1.00 90.44 222 HIS A N 1
ATOM 1731 C CA . HIS A 1 222 ? 21.412 -17.868 -9.872 1.00 90.44 222 HIS A CA 1
ATOM 1732 C C . HIS A 1 222 ? 22.265 -16.757 -10.510 1.00 90.44 222 HIS A C 1
ATOM 1734 O O . HIS A 1 222 ? 21.751 -15.962 -11.305 1.00 90.44 222 HIS A O 1
ATOM 1740 N N . PRO A 1 223 ? 23.559 -16.663 -10.160 1.00 91.00 223 PRO A N 1
ATOM 1741 C CA . PRO A 1 223 ? 24.466 -15.695 -10.768 1.00 91.00 223 PRO A CA 1
ATOM 1742 C C . PRO A 1 223 ? 24.562 -15.900 -12.286 1.00 91.00 223 PRO A C 1
ATOM 1744 O O . PRO A 1 223 ? 24.842 -17.002 -12.752 1.00 91.00 223 PRO A O 1
ATOM 1747 N N . THR A 1 224 ? 24.328 -14.843 -13.064 1.00 93.25 224 THR A N 1
ATOM 1748 C CA . THR A 1 224 ? 24.395 -14.873 -14.532 1.00 93.25 224 THR A CA 1
ATOM 1749 C C . THR A 1 224 ? 24.758 -13.490 -15.083 1.00 93.25 224 THR A C 1
ATOM 1751 O O . THR A 1 224 ? 24.306 -12.492 -14.518 1.00 93.25 224 THR A O 1
ATOM 1754 N N . PRO A 1 225 ? 25.524 -13.397 -16.187 1.00 90.00 225 PRO A N 1
ATOM 1755 C CA . PRO A 1 225 ? 25.777 -12.126 -16.871 1.00 90.00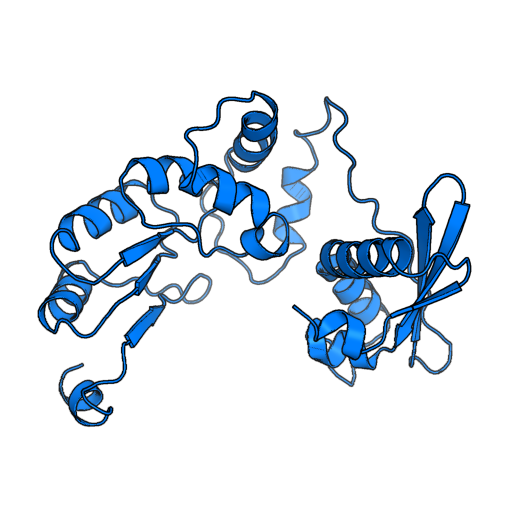 225 PRO A CA 1
ATOM 1756 C C . PRO A 1 225 ? 24.562 -11.624 -17.673 1.00 90.00 225 PRO A C 1
ATOM 1758 O O . PRO A 1 225 ? 24.445 -10.429 -17.932 1.00 90.00 225 PRO A O 1
ATOM 1761 N N . ASN A 1 226 ? 23.641 -12.521 -18.051 1.00 95.19 226 ASN A N 1
ATOM 1762 C CA . ASN A 1 226 ? 22.427 -12.201 -18.804 1.00 95.19 226 ASN A CA 1
ATOM 1763 C C . ASN A 1 226 ? 21.208 -12.775 -18.080 1.00 95.19 226 ASN A C 1
ATOM 1765 O O . ASN A 1 226 ? 21.087 -13.992 -17.911 1.00 95.19 226 ASN A O 1
ATOM 1769 N N . MET A 1 227 ? 20.299 -11.907 -17.646 1.00 95.44 227 MET A N 1
ATOM 1770 C CA . MET A 1 227 ? 19.170 -12.275 -16.801 1.00 95.44 227 MET A CA 1
ATOM 1771 C C . MET A 1 227 ? 17.835 -11.904 -17.438 1.00 95.44 227 MET A C 1
ATOM 1773 O O . MET A 1 227 ? 17.551 -10.737 -17.690 1.00 95.44 227 MET A O 1
ATOM 1777 N N . LEU A 1 228 ? 16.961 -12.898 -17.595 1.00 96.88 228 LEU A N 1
ATOM 1778 C CA . LEU A 1 228 ? 15.561 -12.692 -17.961 1.00 96.88 228 LEU A CA 1
ATOM 1779 C C . LEU A 1 228 ? 14.683 -12.621 -16.703 1.00 96.88 228 LEU A C 1
ATOM 1781 O O . LEU A 1 228 ? 14.660 -13.562 -15.905 1.00 96.88 228 LEU A O 1
ATOM 1785 N N . LEU A 1 229 ? 13.930 -11.533 -16.544 1.00 96.06 229 LEU A N 1
ATOM 1786 C CA . LEU A 1 229 ? 12.965 -11.323 -15.462 1.00 96.06 229 LEU A CA 1
ATOM 1787 C C . LEU A 1 229 ? 11.556 -11.677 -15.945 1.00 96.06 229 LEU A C 1
ATOM 1789 O O . LEU A 1 229 ? 10.863 -10.892 -16.590 1.00 96.06 229 LEU A O 1
ATOM 1793 N N . THR A 1 230 ? 11.138 -12.898 -15.644 1.00 95.25 230 THR A N 1
ATOM 1794 C CA . THR A 1 230 ? 9.870 -13.490 -16.072 1.00 95.25 230 THR A CA 1
ATOM 1795 C C . THR A 1 230 ? 8.738 -13.173 -15.098 1.00 95.25 230 THR A C 1
ATOM 1797 O O . THR A 1 230 ? 8.954 -12.738 -13.969 1.00 95.25 230 THR A O 1
ATOM 1800 N N . ARG A 1 231 ? 7.498 -13.478 -15.497 1.00 93.38 231 ARG A N 1
ATOM 1801 C CA . ARG A 1 231 ? 6.322 -13.320 -14.627 1.00 93.38 231 ARG A CA 1
ATOM 1802 C C . ARG A 1 231 ? 6.435 -14.098 -13.310 1.00 93.38 231 ARG A C 1
ATOM 1804 O O . ARG A 1 231 ? 5.946 -13.613 -12.292 1.00 93.38 231 ARG A O 1
ATOM 1811 N N . ALA A 1 232 ? 7.080 -15.267 -13.315 1.00 91.56 232 ALA A N 1
ATOM 1812 C CA . ALA A 1 232 ? 7.262 -16.080 -12.111 1.00 91.56 232 ALA A CA 1
ATOM 1813 C C . ALA A 1 232 ? 8.111 -15.351 -11.055 1.00 91.56 232 ALA A C 1
ATOM 1815 O O . ALA A 1 232 ? 7.770 -15.366 -9.874 1.00 91.56 232 ALA A O 1
ATOM 1816 N N . ASP A 1 233 ? 9.139 -14.616 -11.491 1.00 91.19 233 ASP A N 1
ATOM 1817 C CA . ASP A 1 233 ? 10.036 -13.862 -10.605 1.00 91.19 233 ASP A CA 1
ATOM 1818 C C . ASP A 1 233 ? 9.307 -12.727 -9.855 1.00 91.19 233 ASP A C 1
ATOM 1820 O O . ASP A 1 233 ? 9.683 -12.357 -8.744 1.00 91.19 233 ASP A O 1
ATOM 1824 N N . PHE A 1 234 ? 8.233 -12.187 -10.442 1.00 86.94 234 PHE A N 1
ATOM 1825 C CA . PHE A 1 234 ? 7.392 -11.153 -9.825 1.00 86.94 234 PHE A CA 1
ATOM 1826 C C . PHE A 1 234 ? 6.207 -11.710 -9.022 1.00 86.94 234 PHE A C 1
ATOM 1828 O O . PHE A 1 234 ? 5.623 -10.966 -8.225 1.00 86.94 234 PHE A O 1
ATOM 1835 N N . SER A 1 235 ? 5.846 -12.978 -9.248 1.00 82.00 235 SER A N 1
ATOM 1836 C CA . SER A 1 235 ? 4.680 -13.637 -8.640 1.00 82.00 235 SER A CA 1
ATOM 1837 C C . SER A 1 235 ? 5.011 -14.327 -7.320 1.00 82.00 235 SER A C 1
ATOM 1839 O O . SER A 1 235 ? 4.171 -14.342 -6.424 1.00 82.00 235 SER A O 1
ATOM 1841 N N . ASN A 1 236 ? 6.229 -14.853 -7.175 1.00 60.19 236 ASN A N 1
ATOM 1842 C CA . ASN A 1 236 ? 6.670 -15.490 -5.938 1.00 60.19 236 ASN A CA 1
ATOM 1843 C C . ASN A 1 236 ? 7.021 -14.412 -4.896 1.00 60.19 236 ASN A C 1
ATOM 1845 O O . ASN A 1 236 ? 8.064 -13.752 -4.981 1.00 60.19 236 ASN A O 1
ATOM 1849 N N . ARG A 1 237 ? 6.104 -14.198 -3.946 1.00 53.09 237 ARG A N 1
ATOM 1850 C CA . ARG A 1 237 ? 6.319 -13.410 -2.725 1.00 53.09 237 ARG A CA 1
ATOM 1851 C C . ARG A 1 237 ? 6.690 -14.320 -1.571 1.00 53.09 237 ARG A C 1
ATOM 1853 O O . ARG A 1 237 ? 5.999 -15.347 -1.416 1.00 53.09 237 ARG A O 1
#

Nearest PDB structures (foldseek):
  3s5o-assembly1_A  TM=7.863E-01  e=4.722E-04  Homo sapiens
  3daq-assembly2_D  TM=7.093E-01  e=6.767E-03  Staphylococcus aureus subsp. aureus MRSA252
  3qfe-assembly1_A  TM=6.492E-01  e=1.086E-02  Coccidioides immitis RS
  3qfe-assembly2_B  TM=6.383E-01  e=1.223E-02  Coccidioides immitis RS
  3di1-assembly1_A  TM=7.577E-01  e=5.366E-02  Staphylococcus aureus subsp. aureus COL